Protein AF-A0A2E6W510-F1 (afdb_monomer_lite)

Secondary structure (DSSP, 8-state):
----TT--GGGTB-TT----SSTTHHHHT-SGGGSPPPPHHHHHHT-TTHHHHHHHHHHT--SS----GGGSEEEE----HHHHHHHHHH-GGGPEEEESS--TTB-SSSTTTTTHHHHTT--TTT-EEEEESSSTTHHHHHHHHH-HHHHHHHTB-TTT-EEEEEEE-TTEEEEEE----HHHHHHTGGG--BTTTTEETTEEEEEEEEE-SPP-TTEEEEETTEE--S--TTEEEEE-TT--EEEEE-SSS-EEEEEEEEEB--

Foldseek 3Di:
DAAQPPDFLVFFWDPPFDDDQALCCQVVVPPQQVQDADDPVCCVPVVLLPVVVVVLVNHPADQPDDDDQVVFWPDFDDADLVLVVVLCVVPVRQKRKHFDADGSTTGDDDCRVVVSCSSVGRGPQQGIKIKHQPHDCRQVVVLVRCDPVNCVSSQFDSVLKGKIKIKDAANYKPDKHADSCVVSCSVPVVQVARSRQCAGVQAHKWKKKAFSAFFDPQWWKDWRNDIDGGDHHRIMGTRDRSIIMMTHRNDHDMGIMMIIIGHGND

pLDDT: mean 94.63, std 5.17, range [51.75, 98.69]

Structure (mmCIF, N/CA/C/O backbone):
data_AF-A0A2E6W510-F1
#
_entry.id   AF-A0A2E6W510-F1
#
loop_
_atom_site.group_PDB
_atom_site.id
_atom_site.type_symbol
_atom_site.label_atom_id
_atom_site.label_alt_id
_atom_site.label_comp_id
_atom_site.label_asym_id
_atom_site.label_entity_id
_atom_site.label_seq_id
_atom_site.pdbx_PDB_ins_code
_atom_site.Cartn_x
_atom_site.Cartn_y
_atom_site.Cartn_z
_atom_site.occupancy
_atom_site.B_iso_or_equiv
_atom_site.auth_seq_id
_atom_site.auth_comp_id
_atom_site.auth_asym_id
_atom_site.auth_atom_id
_atom_site.pdbx_PDB_model_num
ATOM 1 N N . MET A 1 1 ? -7.211 -10.481 -21.109 1.00 51.75 1 MET A N 1
ATOM 2 C CA . MET A 1 1 ? -7.124 -11.962 -21.105 1.00 51.75 1 MET A CA 1
ATOM 3 C C . MET A 1 1 ? -7.775 -12.465 -19.822 1.00 51.75 1 MET A C 1
ATOM 5 O O . MET A 1 1 ? -7.872 -11.684 -18.887 1.00 51.75 1 MET A O 1
ATOM 9 N N . ALA A 1 2 ? -8.290 -13.696 -19.771 1.00 61.97 2 ALA A N 1
ATOM 10 C CA . ALA A 1 2 ? -8.812 -14.242 -18.513 1.00 61.97 2 ALA A CA 1
ATOM 11 C C . ALA A 1 2 ? -7.643 -14.621 -17.585 1.00 61.97 2 ALA A C 1
ATOM 13 O O . ALA A 1 2 ? -6.638 -15.130 -18.081 1.00 61.97 2 ALA A O 1
ATOM 14 N N . LYS A 1 3 ? -7.792 -14.378 -16.274 1.00 77.25 3 LYS A N 1
ATOM 15 C CA . LYS A 1 3 ? -6.819 -14.743 -15.228 1.00 77.25 3 LYS A CA 1
ATOM 16 C C . LYS A 1 3 ? -6.342 -16.189 -15.406 1.00 77.25 3 LYS A C 1
ATOM 18 O O . LYS A 1 3 ? -7.169 -17.078 -15.616 1.00 77.25 3 LYS A O 1
ATOM 23 N N . ASP A 1 4 ? -5.038 -16.425 -15.258 1.00 83.81 4 ASP A N 1
ATOM 24 C CA . ASP A 1 4 ? -4.464 -17.768 -15.212 1.00 83.81 4 ASP A CA 1
ATOM 25 C C . ASP A 1 4 ? -5.106 -18.550 -14.052 1.00 83.81 4 ASP A C 1
ATOM 27 O O . ASP A 1 4 ? -4.908 -18.195 -12.882 1.00 83.81 4 ASP A O 1
ATOM 31 N N . PRO A 1 5 ? -5.874 -19.619 -14.336 1.00 82.44 5 PRO A N 1
ATOM 32 C CA . PRO A 1 5 ? -6.532 -20.407 -13.300 1.00 82.44 5 PRO A CA 1
ATOM 33 C C . PRO A 1 5 ? -5.539 -21.133 -12.382 1.00 82.44 5 PRO A C 1
ATOM 35 O O . PRO A 1 5 ? -5.941 -21.622 -11.330 1.00 82.44 5 PRO A O 1
ATOM 38 N N . ASN A 1 6 ? -4.257 -21.205 -12.756 1.00 85.50 6 ASN A N 1
ATOM 39 C CA . ASN A 1 6 ? -3.206 -21.833 -11.959 1.00 85.50 6 ASN A CA 1
ATOM 40 C C . ASN A 1 6 ? -2.461 -20.843 -11.050 1.00 85.50 6 ASN A C 1
ATOM 42 O O . ASN A 1 6 ? -1.605 -21.266 -10.269 1.00 85.50 6 ASN A O 1
ATOM 46 N N . TYR A 1 7 ? -2.761 -19.540 -11.122 1.00 89.88 7 TYR A N 1
ATOM 47 C CA . TYR A 1 7 ? -2.142 -18.556 -10.240 1.00 89.88 7 TYR A CA 1
ATOM 48 C C . TYR A 1 7 ? -2.733 -18.639 -8.826 1.00 89.88 7 TYR A C 1
ATOM 50 O O . TYR A 1 7 ? -3.875 -18.232 -8.598 1.00 89.88 7 TYR A O 1
ATOM 58 N N . SER A 1 8 ? -1.936 -19.140 -7.877 1.00 90.56 8 SER A N 1
ATOM 59 C CA . SER A 1 8 ? -2.306 -19.258 -6.461 1.00 90.56 8 SER A CA 1
ATOM 60 C C . SER A 1 8 ? -1.473 -18.329 -5.581 1.00 90.56 8 SER A C 1
ATOM 62 O O . SER A 1 8 ? -0.238 -18.391 -5.555 1.00 90.56 8 SER A O 1
ATOM 64 N N . LEU A 1 9 ? -2.169 -17.518 -4.789 1.00 90.56 9 LEU A N 1
ATOM 65 C CA . LEU A 1 9 ? -1.621 -16.609 -3.787 1.00 90.56 9 LEU A CA 1
ATOM 66 C C . LEU A 1 9 ? -0.929 -17.359 -2.649 1.00 90.56 9 LEU A C 1
ATOM 68 O O . LEU A 1 9 ? 0.001 -16.825 -2.045 1.00 90.56 9 LEU A O 1
ATOM 72 N N . LYS A 1 10 ? -1.300 -18.623 -2.399 1.00 88.94 10 LYS A N 1
ATOM 73 C CA . LYS A 1 10 ? -0.619 -19.481 -1.412 1.00 88.94 10 LYS A CA 1
ATOM 74 C C . LYS A 1 10 ? 0.861 -19.673 -1.723 1.00 88.94 10 LYS A C 1
ATOM 76 O O . LYS A 1 10 ? 1.650 -19.868 -0.808 1.00 88.94 10 LYS A O 1
ATOM 81 N N . SER A 1 11 ? 1.243 -19.617 -2.999 1.00 88.88 11 SER A N 1
ATOM 82 C CA . SER A 1 11 ? 2.636 -19.804 -3.424 1.00 88.88 11 SER A CA 1
ATOM 83 C C . SER A 1 11 ? 3.516 -18.564 -3.219 1.00 88.88 11 SER A C 1
ATOM 85 O O . SER A 1 11 ? 4.745 -18.663 -3.260 1.00 88.88 11 SER A O 1
ATOM 87 N N . VAL A 1 12 ? 2.902 -17.396 -2.995 1.00 89.25 12 VAL A N 1
ATOM 88 C CA . VAL A 1 12 ? 3.587 -16.098 -3.037 1.00 89.25 12 VAL A CA 1
ATOM 89 C C . VAL A 1 12 ? 4.345 -15.786 -1.745 1.00 89.25 12 VAL A C 1
ATOM 91 O O . VAL A 1 12 ? 5.303 -15.011 -1.747 1.00 89.25 12 VAL A O 1
ATOM 94 N N . VAL A 1 13 ? 3.948 -16.407 -0.635 1.00 83.06 13 VAL A N 1
ATOM 95 C CA . VAL A 1 13 ? 4.615 -16.235 0.657 1.00 83.06 13 VAL A CA 1
ATOM 96 C C . VAL A 1 13 ? 5.210 -17.547 1.136 1.00 83.06 13 VAL A C 1
ATOM 98 O O . VAL A 1 13 ? 4.543 -18.579 1.174 1.00 83.06 13 VAL A O 1
ATOM 101 N N . ALA A 1 14 ? 6.480 -17.478 1.524 1.00 80.31 14 ALA A N 1
ATOM 102 C CA . ALA A 1 14 ? 7.240 -18.624 1.987 1.00 80.31 14 ALA A CA 1
ATOM 103 C C . ALA A 1 14 ? 6.710 -19.104 3.342 1.00 80.31 14 ALA A C 1
ATOM 105 O O . ALA A 1 14 ? 6.587 -18.305 4.275 1.00 80.31 14 ALA A O 1
ATOM 106 N N . ALA A 1 15 ? 6.478 -20.409 3.486 1.00 73.81 15 ALA A N 1
ATOM 107 C CA . ALA A 1 15 ? 6.129 -20.996 4.780 1.00 73.81 15 ALA A CA 1
ATOM 108 C C . ALA A 1 15 ? 7.285 -20.893 5.799 1.00 73.81 15 ALA A C 1
ATOM 110 O O . ALA A 1 15 ? 7.048 -20.826 7.002 1.00 73.81 15 ALA A O 1
ATOM 111 N N . ASP A 1 16 ? 8.527 -20.860 5.317 1.00 78.50 16 ASP A N 1
ATOM 112 C CA . ASP A 1 16 ? 9.773 -20.763 6.083 1.00 78.50 16 ASP A CA 1
ATOM 113 C C . ASP A 1 16 ? 10.383 -19.347 6.095 1.00 78.50 16 ASP A C 1
ATOM 115 O O . ASP A 1 16 ? 11.413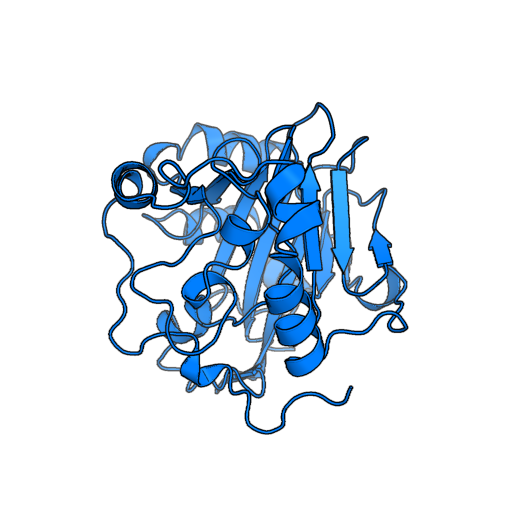 -19.107 6.726 1.00 78.50 16 ASP A O 1
ATOM 119 N N . GLY A 1 17 ? 9.747 -18.386 5.424 1.00 83.31 17 GLY A N 1
ATOM 120 C CA . GLY A 1 17 ? 10.239 -17.017 5.318 1.00 83.31 17 GLY A CA 1
ATOM 121 C C . GLY A 1 17 ? 10.095 -16.229 6.616 1.00 83.31 17 GLY A C 1
ATOM 122 O O . GLY A 1 17 ? 9.020 -16.164 7.218 1.00 83.31 17 GLY A O 1
ATOM 123 N N . TYR A 1 18 ? 11.154 -15.526 7.008 1.00 88.81 18 TYR A N 1
ATOM 124 C CA . TYR A 1 18 ? 11.206 -14.781 8.266 1.00 88.81 18 TYR A CA 1
ATOM 125 C C . TYR A 1 18 ? 11.143 -13.268 8.052 1.00 88.81 18 TYR A C 1
ATOM 127 O O . TYR A 1 18 ? 11.638 -12.740 7.057 1.00 88.81 18 TYR A O 1
ATOM 135 N N . VAL A 1 19 ? 10.555 -12.552 9.010 1.00 91.00 19 VAL A N 1
ATOM 136 C CA . VAL A 1 19 ? 10.678 -11.092 9.093 1.00 91.00 19 VAL A CA 1
ATOM 137 C C . VAL A 1 19 ? 12.039 -10.772 9.723 1.00 91.00 19 VAL A C 1
ATOM 139 O O . VAL A 1 19 ? 12.286 -11.256 10.825 1.00 91.00 19 VAL A O 1
ATOM 142 N N . PRO A 1 20 ? 12.921 -9.995 9.066 1.00 93.19 20 PRO A N 1
ATOM 143 C CA . PRO A 1 20 ? 14.167 -9.529 9.674 1.00 93.19 20 PRO A CA 1
ATOM 144 C C . PRO A 1 20 ? 13.917 -8.875 11.032 1.00 93.19 20 PRO A C 1
ATOM 146 O O . PRO A 1 20 ? 12.993 -8.074 11.134 1.00 93.19 20 PRO A O 1
ATOM 149 N N . GLU A 1 21 ? 14.725 -9.199 12.042 1.00 92.69 21 GLU A N 1
ATOM 150 C CA . GLU A 1 21 ? 14.543 -8.707 13.418 1.00 92.69 21 GLU A CA 1
ATOM 151 C C . GLU A 1 21 ? 14.765 -7.192 13.536 1.00 92.69 21 GLU A C 1
ATOM 153 O O . GLU A 1 21 ? 14.035 -6.518 14.260 1.00 92.69 21 GLU A O 1
ATOM 158 N N . ASP A 1 22 ? 15.733 -6.658 12.787 1.00 93.19 22 ASP A N 1
ATOM 159 C CA . ASP A 1 22 ? 16.095 -5.240 12.787 1.00 93.19 22 ASP A CA 1
ATOM 160 C C . ASP A 1 22 ? 15.540 -4.522 11.535 1.00 93.19 22 ASP A C 1
ATOM 162 O O . ASP A 1 22 ? 15.837 -4.940 10.405 1.00 93.19 22 ASP A O 1
ATOM 166 N N . PRO A 1 23 ? 14.771 -3.424 11.685 1.00 93.06 23 PRO A N 1
ATOM 167 C CA . PRO A 1 23 ? 14.354 -2.564 10.576 1.00 93.06 23 PRO A CA 1
ATOM 168 C C . PRO A 1 23 ? 15.503 -2.014 9.711 1.00 93.06 23 PRO A C 1
ATOM 170 O O . PRO A 1 23 ? 15.280 -1.697 8.541 1.00 93.06 23 PRO A O 1
ATOM 173 N N . ALA A 1 24 ? 16.729 -1.904 10.229 1.00 93.81 24 ALA A N 1
ATOM 174 C CA . ALA A 1 24 ? 17.888 -1.451 9.457 1.00 93.81 24 ALA A CA 1
ATOM 175 C C . ALA A 1 24 ? 18.226 -2.396 8.288 1.00 93.81 24 ALA A C 1
ATOM 177 O O . ALA A 1 24 ? 18.688 -1.938 7.235 1.00 93.81 24 ALA A O 1
ATOM 178 N N . TYR A 1 25 ? 17.891 -3.688 8.417 1.00 95.38 25 TYR A N 1
ATOM 179 C CA . TYR A 1 25 ? 18.128 -4.718 7.401 1.00 95.38 25 TYR A CA 1
ATOM 180 C C . TYR A 1 25 ? 17.672 -4.290 6.000 1.00 95.38 25 TYR A C 1
ATOM 182 O O . TYR A 1 25 ? 18.378 -4.525 5.018 1.00 95.38 25 TYR A O 1
ATOM 190 N N . TYR A 1 26 ? 16.504 -3.646 5.886 1.00 94.25 26 TYR A N 1
ATOM 191 C CA . TYR A 1 26 ? 15.898 -3.296 4.594 1.00 94.25 26 TYR A CA 1
ATOM 192 C C . TYR A 1 26 ? 16.732 -2.290 3.811 1.00 94.25 26 TYR A C 1
ATOM 194 O O . TYR A 1 26 ? 16.737 -2.321 2.584 1.00 94.25 26 TYR A O 1
ATOM 202 N N . MET A 1 27 ? 17.451 -1.419 4.514 1.00 95.31 27 MET A N 1
ATOM 203 C CA . MET A 1 27 ? 18.336 -0.443 3.897 1.00 95.31 27 MET A CA 1
ATOM 204 C C . MET A 1 27 ? 19.720 -1.031 3.632 1.00 95.31 27 MET A C 1
ATOM 206 O O . MET A 1 27 ? 20.285 -0.823 2.559 1.00 95.31 27 MET A O 1
ATOM 210 N N . GLU A 1 28 ? 20.254 -1.801 4.579 1.00 95.44 28 GLU A N 1
ATOM 211 C CA . GLU A 1 28 ? 21.594 -2.391 4.494 1.00 95.44 28 GLU A CA 1
ATOM 212 C C . GLU A 1 28 ? 21.709 -3.483 3.430 1.00 95.44 28 GLU A C 1
ATOM 214 O O . GLU A 1 28 ? 22.776 -3.682 2.843 1.00 95.44 28 GLU A O 1
ATOM 219 N N . THR A 1 29 ? 20.613 -4.188 3.154 1.00 95.44 29 THR A N 1
ATOM 220 C CA . THR A 1 29 ? 20.580 -5.306 2.202 1.00 95.44 29 THR A CA 1
ATOM 221 C C . THR A 1 29 ? 19.849 -4.981 0.905 1.00 95.44 29 THR A C 1
ATOM 223 O O . THR A 1 29 ? 19.720 -5.863 0.056 1.00 95.44 29 THR A O 1
ATOM 226 N N . SER A 1 30 ? 19.409 -3.731 0.715 1.00 95.88 30 SER A N 1
ATOM 227 C CA . SER A 1 30 ? 18.597 -3.378 -0.449 1.00 95.88 30 SER A CA 1
ATOM 228 C C . SER A 1 30 ? 19.313 -3.683 -1.762 1.00 95.88 30 SER A C 1
ATOM 230 O O . SER A 1 30 ? 20.436 -3.226 -2.008 1.00 95.88 30 SER A O 1
ATOM 232 N N . ARG A 1 31 ? 18.619 -4.427 -2.625 1.00 95.19 31 ARG A N 1
ATOM 233 C CA . ARG A 1 31 ? 19.002 -4.624 -4.022 1.00 95.19 31 ARG A CA 1
ATOM 234 C C . ARG A 1 31 ? 18.611 -3.401 -4.837 1.00 95.19 31 ARG A C 1
ATOM 236 O O . ARG A 1 31 ? 19.439 -2.920 -5.593 1.00 95.19 31 ARG A O 1
ATOM 243 N N . MET A 1 32 ? 17.422 -2.843 -4.612 1.00 95.69 32 MET A N 1
ATOM 244 C CA . MET A 1 32 ? 16.912 -1.663 -5.317 1.00 95.69 32 MET A CA 1
ATOM 245 C C . MET A 1 32 ? 17.807 -0.430 -5.145 1.00 95.69 32 MET A C 1
ATOM 247 O O . MET A 1 32 ? 18.039 0.287 -6.111 1.00 95.69 32 MET A O 1
ATOM 251 N N . ALA A 1 33 ? 18.375 -0.198 -3.957 1.00 94.88 33 ALA A N 1
ATOM 252 C CA . ALA A 1 33 ? 19.325 0.905 -3.749 1.00 94.88 33 ALA A CA 1
ATOM 253 C C . ALA A 1 33 ? 20.667 0.725 -4.482 1.00 94.88 33 ALA A C 1
ATOM 255 O O . ALA A 1 33 ? 21.447 1.668 -4.582 1.00 94.88 33 ALA A O 1
ATOM 256 N N . ARG A 1 34 ? 20.962 -0.494 -4.943 1.00 94.44 34 ARG A N 1
ATOM 257 C CA . ARG A 1 34 ? 22.182 -0.858 -5.678 1.00 94.44 34 ARG A CA 1
ATOM 258 C C . ARG A 1 34 ? 21.885 -1.250 -7.122 1.00 94.44 34 ARG A C 1
ATOM 260 O O . ARG A 1 34 ? 22.800 -1.660 -7.833 1.00 94.44 34 ARG A O 1
ATOM 267 N N . TYR A 1 35 ? 20.619 -1.191 -7.523 1.00 94.25 35 TYR A N 1
ATOM 268 C CA . TYR A 1 35 ? 20.195 -1.596 -8.846 1.00 94.25 35 TYR A CA 1
ATOM 269 C C . TYR A 1 35 ? 20.682 -0.544 -9.849 1.00 94.25 35 TYR A C 1
ATOM 271 O O . TYR A 1 35 ? 20.611 0.648 -9.533 1.00 94.25 35 TYR A O 1
ATOM 279 N N . PRO A 1 36 ? 21.212 -0.952 -11.014 1.00 92.56 36 PRO A N 1
ATOM 280 C CA . PRO A 1 36 ? 21.606 -0.008 -12.051 1.00 92.56 36 PRO A CA 1
ATOM 281 C C . PRO A 1 36 ? 20.450 0.921 -12.428 1.00 92.56 36 PRO A C 1
ATOM 283 O O . PRO A 1 36 ? 19.287 0.518 -12.404 1.00 92.56 36 PRO A O 1
ATOM 286 N N . GLU A 1 37 ? 20.770 2.167 -12.765 1.00 91.81 37 GLU A N 1
ATOM 287 C CA . GLU A 1 37 ? 19.775 3.072 -13.333 1.00 91.81 37 GLU A CA 1
ATOM 288 C C . GLU A 1 37 ? 19.249 2.490 -14.649 1.00 91.81 37 GLU A C 1
ATOM 290 O O . GLU A 1 37 ? 20.029 1.992 -15.457 1.00 91.81 37 GLU A O 1
ATOM 295 N N . VAL A 1 38 ? 17.928 2.537 -14.825 1.00 94.44 38 VAL A N 1
ATOM 296 C CA . VAL A 1 38 ? 17.273 2.214 -16.094 1.00 94.44 38 VAL A CA 1
ATOM 297 C C . VAL A 1 38 ? 17.175 3.503 -16.894 1.00 94.44 38 VAL A C 1
ATOM 299 O O . VAL A 1 38 ? 16.567 4.475 -16.437 1.00 94.44 38 VAL A O 1
ATOM 302 N N . GLU A 1 39 ? 17.772 3.516 -18.076 1.00 95.56 39 GLU A N 1
ATOM 303 C CA . GLU A 1 39 ? 17.797 4.665 -18.967 1.00 95.56 39 GLU A CA 1
ATOM 304 C C . GLU A 1 39 ? 16.607 4.663 -19.939 1.00 95.56 39 GLU A C 1
ATOM 306 O O . GLU A 1 39 ? 15.904 3.672 -20.149 1.00 95.56 39 GLU A O 1
ATOM 311 N N . LEU A 1 40 ? 16.393 5.804 -20.600 1.00 95.81 40 LEU A N 1
ATOM 312 C CA . LEU A 1 40 ? 15.396 5.927 -21.668 1.00 95.81 40 LEU A CA 1
ATOM 313 C C . LEU A 1 40 ? 15.630 4.909 -22.798 1.00 95.81 40 LEU A C 1
ATOM 315 O O . LEU A 1 40 ? 14.671 4.417 -23.395 1.00 95.81 40 LEU A O 1
ATOM 319 N N . TRP A 1 41 ? 16.894 4.616 -23.107 1.00 97.25 41 TRP A N 1
ATOM 320 C CA . TRP A 1 41 ? 17.262 3.735 -24.212 1.00 97.25 41 TRP A CA 1
ATOM 321 C C . TRP A 1 41 ? 16.917 2.278 -23.921 1.00 97.25 41 TRP A C 1
ATOM 323 O O . TRP A 1 41 ? 16.360 1.632 -24.803 1.00 97.25 41 TRP A O 1
ATOM 333 N N . ASP A 1 42 ? 17.084 1.816 -22.678 1.00 95.31 42 ASP A N 1
ATOM 334 C CA . ASP A 1 42 ? 16.651 0.478 -22.250 1.00 95.31 42 ASP A CA 1
ATOM 335 C C . ASP A 1 42 ? 15.158 0.270 -22.550 1.00 95.31 42 ASP A C 1
ATOM 337 O O . ASP A 1 42 ? 14.739 -0.754 -23.090 1.00 95.31 42 ASP A O 1
ATOM 341 N N . PHE A 1 43 ? 14.332 1.289 -22.291 1.00 94.94 43 PHE A N 1
ATOM 342 C CA . PHE A 1 43 ? 12.909 1.246 -22.622 1.00 94.94 43 PHE A CA 1
ATOM 343 C C . PHE A 1 43 ? 12.626 1.215 -24.119 1.00 94.94 43 PHE A C 1
ATOM 345 O O . PHE A 1 43 ? 11.718 0.509 -24.552 1.00 94.94 43 PHE A O 1
ATOM 352 N N . ILE A 1 44 ? 13.359 1.984 -24.919 1.00 96.25 44 ILE A N 1
ATOM 353 C CA . ILE A 1 44 ? 13.143 2.033 -26.369 1.00 96.25 44 ILE A CA 1
ATOM 354 C C . ILE A 1 44 ? 13.597 0.727 -27.034 1.00 96.25 44 ILE A C 1
ATOM 356 O O . ILE A 1 44 ? 12.927 0.244 -27.949 1.00 96.25 44 ILE A O 1
ATOM 360 N N . GLU A 1 45 ? 14.717 0.167 -26.585 1.00 97.12 45 GLU A N 1
ATOM 361 C CA . GLU A 1 45 ? 15.413 -0.934 -27.250 1.00 97.12 45 GLU A CA 1
ATOM 362 C C . GLU A 1 45 ? 14.991 -2.306 -26.717 1.00 97.12 45 GLU A C 1
ATOM 364 O O . GLU A 1 45 ? 14.761 -3.225 -27.505 1.00 97.12 45 GLU A O 1
ATOM 369 N N . GLU A 1 46 ? 14.840 -2.444 -25.398 1.00 96.19 46 GLU A N 1
ATOM 370 C CA . GLU A 1 46 ? 14.647 -3.740 -24.738 1.00 96.19 46 GLU A CA 1
ATOM 371 C C . GLU A 1 46 ? 13.220 -3.959 -24.226 1.00 96.19 46 GLU A C 1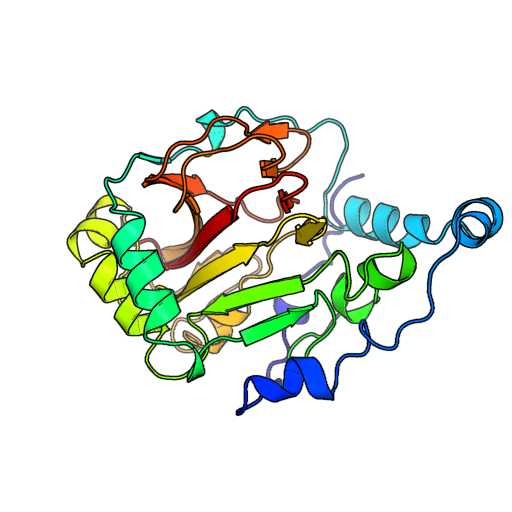
ATOM 373 O O . GLU A 1 46 ? 12.814 -5.104 -24.017 1.00 96.19 46 GLU A O 1
ATOM 378 N N . ARG A 1 47 ? 12.433 -2.882 -24.069 1.00 96.12 47 ARG A N 1
ATOM 379 C CA . ARG A 1 47 ? 11.038 -2.927 -23.589 1.00 96.12 47 ARG A CA 1
ATOM 380 C C . ARG A 1 47 ? 10.878 -3.763 -22.302 1.00 96.12 47 ARG A C 1
ATOM 382 O O . ARG A 1 47 ? 10.100 -4.727 -22.273 1.00 96.12 47 ARG A O 1
ATOM 389 N N . PRO A 1 48 ? 11.579 -3.395 -21.209 1.00 94.88 48 PRO A N 1
ATOM 390 C CA . PRO A 1 48 ? 11.562 -4.149 -19.956 1.00 94.88 48 PRO A CA 1
ATOM 391 C C . PRO A 1 48 ? 10.176 -4.170 -19.284 1.00 94.88 48 PRO A C 1
ATOM 393 O O . PRO A 1 48 ? 9.912 -5.005 -18.420 1.00 94.88 48 PRO A O 1
ATOM 396 N N . ASP A 1 49 ? 9.263 -3.291 -19.711 1.00 96.06 49 ASP A N 1
ATOM 397 C CA . ASP A 1 49 ? 7.866 -3.220 -19.286 1.00 96.06 49 ASP A CA 1
ATOM 398 C C . ASP A 1 49 ? 7.023 -4.429 -19.714 1.00 96.06 49 ASP A C 1
ATOM 400 O O . ASP A 1 49 ? 6.034 -4.749 -19.052 1.00 96.06 49 ASP A O 1
ATOM 404 N N . ILE A 1 50 ? 7.413 -5.138 -20.781 1.00 97.00 50 ILE A N 1
ATOM 405 C CA . ILE A 1 50 ? 6.625 -6.247 -21.341 1.00 97.00 50 ILE A CA 1
ATOM 406 C C . ILE A 1 50 ? 6.386 -7.357 -20.313 1.00 97.00 50 ILE A C 1
ATOM 408 O O . ILE A 1 50 ? 5.285 -7.908 -20.263 1.00 97.00 50 ILE A O 1
ATOM 412 N N . ASP A 1 51 ? 7.383 -7.690 -19.492 1.00 95.44 51 ASP A N 1
ATOM 413 C CA . ASP A 1 51 ? 7.241 -8.727 -18.464 1.00 95.44 51 ASP A CA 1
ATOM 414 C C . ASP A 1 51 ? 6.195 -8.336 -17.417 1.00 95.44 51 ASP A C 1
ATOM 416 O O . ASP A 1 51 ? 5.426 -9.184 -16.961 1.00 95.44 51 ASP A O 1
ATOM 420 N N . TRP A 1 52 ? 6.140 -7.052 -17.051 1.00 96.81 52 TRP A N 1
ATOM 421 C CA . TRP A 1 52 ? 5.182 -6.571 -16.063 1.00 96.81 52 TRP A CA 1
ATOM 422 C C . TRP A 1 52 ? 3.776 -6.452 -16.634 1.00 96.81 52 TRP A C 1
ATOM 424 O O . TRP A 1 52 ? 2.820 -6.838 -15.962 1.00 96.81 52 TRP A O 1
ATOM 434 N N . ILE A 1 53 ? 3.644 -6.016 -17.888 1.00 96.50 53 ILE A N 1
ATOM 435 C CA . ILE A 1 53 ? 2.364 -6.021 -18.603 1.00 96.50 53 ILE A CA 1
ATOM 436 C C . ILE A 1 53 ? 1.819 -7.450 -18.674 1.00 96.50 53 ILE A C 1
ATOM 438 O O . ILE A 1 53 ? 0.711 -7.693 -18.207 1.00 96.50 53 ILE A O 1
ATOM 442 N N . LYS A 1 54 ? 2.622 -8.410 -19.157 1.00 95.50 54 LYS A N 1
ATOM 443 C CA . LYS A 1 54 ? 2.217 -9.822 -19.246 1.00 95.50 54 LYS A CA 1
ATOM 444 C C . LYS A 1 54 ? 1.833 -10.392 -17.891 1.00 95.50 54 LYS A C 1
ATOM 446 O O . LYS A 1 54 ? 0.777 -10.998 -17.775 1.00 95.50 54 LYS A O 1
ATOM 451 N N . PHE A 1 55 ? 2.662 -10.178 -16.866 1.00 95.38 55 PHE A N 1
ATOM 452 C CA . PHE A 1 55 ? 2.343 -10.622 -15.511 1.00 95.38 55 PHE A CA 1
ATOM 453 C C . PHE A 1 55 ? 1.003 -10.049 -15.046 1.00 95.38 55 PHE A C 1
ATOM 455 O O . PHE A 1 55 ? 0.188 -10.792 -14.515 1.00 95.38 55 PHE A O 1
ATOM 462 N N . SER A 1 56 ? 0.761 -8.759 -15.295 1.00 95.44 56 SER A N 1
ATOM 463 C CA . SER A 1 56 ? -0.479 -8.092 -14.899 1.00 95.44 56 SER A CA 1
ATOM 464 C C . SER A 1 56 ? -1.696 -8.650 -15.633 1.00 95.44 56 SER A C 1
ATOM 466 O O . SER A 1 56 ? -2.711 -8.934 -15.006 1.00 95.44 56 SER A O 1
ATOM 468 N N . GLU A 1 57 ? -1.602 -8.871 -16.943 1.00 94.94 57 GLU A N 1
ATOM 469 C CA . GLU A 1 57 ? -2.679 -9.485 -17.728 1.00 94.94 57 GLU A CA 1
ATOM 470 C C . GLU A 1 57 ? -2.956 -10.937 -17.302 1.00 94.94 57 GLU A C 1
ATOM 472 O O . GLU A 1 57 ? -4.114 -11.344 -17.200 1.00 94.94 57 GLU A O 1
ATOM 477 N N . GLU A 1 58 ? -1.906 -11.718 -17.026 1.00 93.56 58 GLU A N 1
ATOM 478 C CA . GLU A 1 58 ? -1.998 -13.113 -16.574 1.00 93.56 58 GLU A CA 1
ATOM 479 C C . GLU A 1 58 ? -2.666 -13.235 -15.197 1.00 93.56 58 GLU A C 1
ATOM 481 O O . GLU A 1 58 ? -3.371 -14.209 -14.937 1.00 93.56 58 GLU A O 1
ATOM 486 N N . THR A 1 59 ? -2.492 -12.257 -14.310 1.00 93.38 59 THR A N 1
ATOM 487 C CA . THR A 1 59 ? -3.088 -12.256 -12.963 1.00 93.38 59 THR A CA 1
ATOM 488 C C . THR A 1 59 ? -4.437 -11.537 -12.891 1.00 93.38 59 THR A C 1
ATOM 490 O O . THR A 1 59 ? -5.080 -11.573 -11.840 1.00 93.38 59 THR A O 1
ATOM 493 N N . GLY A 1 60 ? -4.921 -10.980 -14.008 1.00 92.69 60 GLY A N 1
ATOM 494 C CA . GLY A 1 60 ? -6.296 -10.496 -14.166 1.00 92.69 60 GLY A CA 1
ATOM 495 C C . GLY A 1 60 ? -6.458 -8.995 -14.418 1.00 92.69 60 GLY A C 1
ATOM 496 O O . GLY A 1 60 ? -7.594 -8.538 -14.552 1.00 92.69 60 GLY A O 1
ATOM 497 N N . ALA A 1 61 ? -5.372 -8.224 -14.521 1.00 94.62 61 ALA A N 1
ATOM 498 C CA . ALA A 1 61 ? -5.452 -6.823 -14.921 1.00 94.62 61 ALA A CA 1
ATOM 499 C C . ALA A 1 61 ? -5.964 -6.681 -16.362 1.00 94.62 61 ALA A C 1
ATOM 501 O O . ALA A 1 61 ? -5.735 -7.524 -17.234 1.00 94.62 61 ALA A O 1
ATOM 502 N N . ASN A 1 62 ? -6.653 -5.577 -16.616 1.00 93.88 62 ASN A N 1
ATOM 503 C CA . ASN A 1 62 ? -7.151 -5.194 -17.928 1.00 93.88 62 ASN A CA 1
ATOM 504 C C . ASN A 1 62 ? -7.348 -3.668 -17.966 1.00 93.88 62 ASN A C 1
ATOM 506 O O . ASN A 1 62 ? -7.265 -3.013 -16.930 1.00 93.88 62 ASN A O 1
ATOM 510 N N . LEU A 1 63 ? -7.616 -3.117 -19.150 1.00 94.44 63 LEU A N 1
ATOM 511 C CA . LEU A 1 63 ? -7.769 -1.672 -19.375 1.00 94.44 63 LEU A CA 1
ATOM 512 C C . LEU A 1 63 ? -9.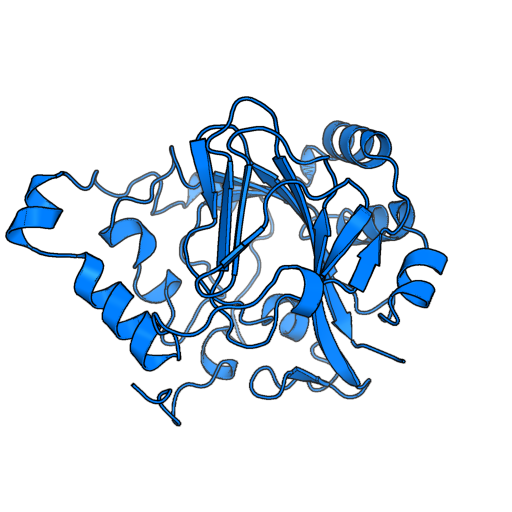234 -1.200 -19.428 1.00 94.44 63 LEU A C 1
ATOM 514 O O . LEU A 1 63 ? -9.485 -0.058 -19.794 1.00 94.44 63 LEU A O 1
ATOM 518 N N . GLU A 1 64 ? -10.193 -2.076 -19.128 1.00 93.94 64 GLU A N 1
ATOM 519 C CA . GLU A 1 64 ? -11.634 -1.804 -19.255 1.00 93.94 64 GLU A CA 1
ATOM 520 C C . GLU A 1 64 ? -12.346 -1.742 -17.893 1.00 93.94 64 GLU A C 1
ATOM 522 O O . GLU A 1 64 ? -13.465 -1.248 -17.798 1.00 93.94 64 GLU A O 1
ATOM 527 N N . ASP A 1 65 ? -11.705 -2.247 -16.838 1.00 92.44 65 ASP A N 1
ATOM 528 C CA . ASP A 1 65 ? -12.243 -2.307 -15.483 1.00 92.44 65 ASP A CA 1
ATOM 529 C C . ASP A 1 65 ? -12.132 -0.941 -14.794 1.00 92.44 65 ASP A C 1
ATOM 531 O O . ASP A 1 65 ? -11.079 -0.568 -14.270 1.00 92.44 65 ASP A O 1
ATOM 535 N N . GLU A 1 66 ? -13.208 -0.167 -14.855 1.00 93.75 66 GLU A N 1
ATOM 536 C CA . GLU A 1 66 ? -13.340 1.146 -14.228 1.00 93.75 66 GLU A CA 1
ATOM 537 C C . GLU A 1 66 ? -14.371 1.080 -13.099 1.00 93.75 66 GLU A C 1
ATOM 539 O O . GLU A 1 66 ? -15.477 0.573 -13.276 1.00 93.75 66 GLU A O 1
ATOM 544 N N . HIS A 1 67 ? -14.008 1.640 -11.946 1.00 92.38 67 HIS A N 1
ATOM 545 C CA . HIS A 1 67 ? -14.869 1.732 -10.762 1.00 92.38 67 HIS A CA 1
ATOM 546 C C . HIS A 1 67 ? -14.901 3.163 -10.257 1.00 92.38 67 HIS A C 1
ATOM 548 O O . HIS A 1 67 ? -13.878 3.856 -10.264 1.00 92.38 67 HIS A O 1
ATOM 554 N N . ASN A 1 68 ? -16.044 3.621 -9.773 1.00 89.69 68 ASN A N 1
ATOM 555 C CA . ASN A 1 68 ? -16.086 4.879 -9.050 1.00 89.69 68 ASN A CA 1
ATOM 556 C C . ASN A 1 68 ? -15.514 4.696 -7.643 1.00 89.69 68 ASN A C 1
ATOM 558 O O . ASN A 1 68 ? -15.531 3.604 -7.078 1.00 89.69 68 ASN A O 1
ATOM 562 N N . ALA A 1 69 ? -15.033 5.785 -7.040 1.00 84.44 69 ALA A N 1
ATOM 563 C CA . ALA A 1 69 ? -14.548 5.738 -5.661 1.00 84.44 69 ALA A CA 1
ATOM 564 C C . ALA A 1 69 ? -15.636 5.233 -4.695 1.00 84.44 69 ALA A C 1
ATOM 566 O O . ALA A 1 69 ? -15.317 4.580 -3.704 1.00 84.44 69 ALA A O 1
ATOM 567 N N . GLU A 1 70 ? -16.911 5.522 -4.992 1.00 88.62 70 GLU A N 1
ATOM 568 C CA . GLU A 1 70 ? -18.048 5.108 -4.168 1.00 88.62 70 GLU A CA 1
ATOM 569 C C . GLU A 1 70 ? -18.263 3.590 -4.141 1.00 88.62 70 GLU A C 1
ATOM 571 O O . GLU A 1 70 ? -18.814 3.094 -3.163 1.00 88.62 70 GLU A O 1
ATOM 576 N N . ASP A 1 71 ? -17.803 2.851 -5.158 1.00 91.56 71 ASP A N 1
ATOM 577 C CA . ASP A 1 71 ? -17.998 1.397 -5.241 1.00 91.56 71 ASP A CA 1
ATOM 578 C C . ASP A 1 71 ? -17.245 0.658 -4.125 1.00 91.56 71 ASP A C 1
ATOM 580 O O . ASP A 1 71 ? -17.677 -0.402 -3.668 1.00 91.56 71 ASP A O 1
ATOM 584 N N . TRP A 1 72 ? -16.138 1.239 -3.652 1.00 94.62 72 TRP A N 1
ATOM 585 C CA . TRP A 1 72 ? -15.295 0.680 -2.590 1.00 94.62 72 TRP A CA 1
ATOM 586 C C . TRP A 1 72 ? -15.229 1.558 -1.343 1.00 94.62 72 TRP A C 1
ATOM 588 O O . TRP A 1 72 ? -14.476 1.258 -0.419 1.00 94.62 72 TRP A O 1
ATOM 598 N N . TYR A 1 73 ? -16.004 2.639 -1.293 1.00 96.44 73 TYR A N 1
ATOM 599 C CA . TYR A 1 73 ? -16.059 3.525 -0.140 1.00 96.44 73 TYR A CA 1
ATOM 600 C C . TYR A 1 73 ? -16.929 2.933 0.969 1.00 96.44 73 TYR A C 1
ATOM 602 O O . TYR A 1 73 ? -18.104 2.636 0.769 1.00 96.44 73 TYR A O 1
ATOM 610 N N . LEU A 1 74 ? -16.361 2.805 2.167 1.00 96.88 74 LEU A N 1
ATOM 611 C CA . LEU A 1 74 ? -17.047 2.242 3.333 1.00 96.88 74 LEU A CA 1
ATOM 612 C C . LEU A 1 74 ? -17.580 3.312 4.291 1.00 96.88 74 LEU A C 1
ATOM 614 O O . LEU A 1 74 ? -18.402 3.012 5.155 1.00 96.88 74 LEU A O 1
ATOM 618 N N . GLY A 1 75 ? -17.127 4.558 4.149 1.00 97.38 75 GLY A N 1
ATOM 619 C CA . GLY A 1 75 ? -17.551 5.679 4.980 1.00 97.38 75 GLY A CA 1
ATOM 620 C C . GLY A 1 75 ? -16.393 6.558 5.440 1.00 97.38 75 GLY A C 1
ATOM 621 O O . GLY A 1 75 ? -15.223 6.276 5.177 1.00 97.38 75 GLY A O 1
ATOM 622 N N . ASN A 1 76 ? -16.743 7.633 6.147 1.00 97.88 76 ASN A N 1
ATOM 623 C CA . ASN A 1 76 ? -15.794 8.504 6.828 1.00 97.88 76 ASN A CA 1
ATOM 624 C C . ASN A 1 76 ? -15.865 8.232 8.331 1.00 97.88 76 ASN A C 1
ATOM 626 O O . ASN A 1 76 ? -16.909 8.420 8.960 1.00 97.88 76 ASN A O 1
ATOM 630 N N . PHE A 1 77 ? -14.749 7.798 8.899 1.00 97.62 77 PHE A N 1
ATOM 631 C CA . PHE A 1 77 ? -14.608 7.499 10.313 1.00 97.62 77 PHE A CA 1
ATOM 632 C C . PHE A 1 77 ? -13.730 8.573 10.934 1.00 97.62 77 PHE A C 1
ATOM 634 O O . PHE A 1 77 ? -12.559 8.706 10.583 1.00 97.62 77 PHE A O 1
ATOM 641 N N . ALA A 1 78 ? -14.309 9.362 11.837 1.00 95.44 78 ALA A N 1
ATOM 642 C CA . ALA A 1 78 ? -13.620 10.497 12.428 1.00 95.44 78 ALA A CA 1
ATOM 643 C C . ALA A 1 78 ? -12.327 10.047 13.125 1.00 95.44 78 ALA A C 1
ATOM 645 O O . ALA A 1 78 ? -12.351 9.268 14.075 1.00 95.44 78 ALA A O 1
ATOM 646 N N . ILE A 1 79 ? -11.210 10.591 12.658 1.00 97.69 79 ILE A N 1
ATOM 647 C CA . ILE A 1 79 ? -9.883 10.422 13.242 1.00 97.69 79 ILE A CA 1
ATOM 648 C C . ILE A 1 79 ? -9.226 11.791 13.395 1.00 97.69 79 ILE A C 1
ATOM 650 O O . ILE A 1 79 ? -9.678 12.791 12.834 1.00 97.69 79 ILE A O 1
ATOM 654 N N . LYS A 1 80 ? -8.125 11.840 14.141 1.00 97.69 80 LYS A N 1
ATOM 655 C CA . LYS A 1 80 ? -7.326 13.049 14.304 1.00 97.69 80 LYS A CA 1
ATOM 656 C C . LYS A 1 80 ? -5.928 12.812 13.750 1.00 97.69 80 LYS A C 1
ATOM 658 O O . LYS A 1 80 ? -5.117 12.146 14.380 1.00 97.69 80 LYS A O 1
ATOM 663 N N . GLU A 1 81 ? -5.640 13.397 12.586 1.00 97.75 81 GLU A N 1
ATOM 664 C CA . GLU A 1 81 ? -4.344 13.274 11.894 1.00 97.75 81 GLU A CA 1
ATOM 665 C C . GLU A 1 81 ? -3.146 13.516 12.833 1.00 97.75 81 GLU A C 1
ATOM 667 O O . GLU A 1 81 ? -2.160 12.781 12.792 1.00 97.75 81 GLU A O 1
ATOM 672 N N . GLN A 1 82 ? -3.259 14.492 13.742 1.00 98.25 82 GLN A N 1
ATOM 673 C CA . GLN A 1 82 ? -2.200 14.821 14.698 1.00 98.25 82 GLN A CA 1
ATOM 674 C C . GLN A 1 82 ? -1.825 13.652 15.622 1.00 98.25 82 GLN A C 1
ATOM 676 O O . GLN A 1 82 ? -0.653 13.520 15.954 1.00 98.25 82 GLN A O 1
ATOM 681 N N . ASP A 1 83 ? -2.766 12.781 15.994 1.00 98.50 83 ASP A N 1
ATOM 682 C CA . ASP A 1 83 ? -2.470 11.644 16.875 1.00 98.50 83 ASP A CA 1
ATOM 683 C C . ASP A 1 83 ? -1.527 10.646 16.168 1.00 98.50 83 ASP A C 1
ATOM 685 O O . ASP A 1 83 ? -0.632 10.068 16.788 1.00 98.50 83 ASP A O 1
ATOM 689 N N . PHE A 1 84 ? -1.641 10.524 14.840 1.00 98.62 84 PHE A N 1
ATOM 690 C CA . PHE A 1 84 ? -0.724 9.733 14.013 1.00 98.62 84 PHE A CA 1
ATOM 691 C C . PHE A 1 84 ? 0.629 10.419 13.809 1.00 98.62 84 PHE A C 1
ATOM 693 O O . PHE A 1 84 ? 1.659 9.746 13.795 1.00 98.62 84 PHE A O 1
ATOM 700 N N . ILE A 1 85 ? 0.661 11.748 13.682 1.00 98.38 85 ILE A N 1
ATOM 701 C CA . ILE A 1 85 ? 1.919 12.510 13.635 1.00 98.38 85 ILE A CA 1
ATOM 702 C C . ILE A 1 85 ? 2.686 12.365 14.953 1.00 98.38 85 ILE A C 1
ATOM 704 O O . ILE A 1 85 ? 3.887 12.084 14.941 1.00 98.38 85 ILE A O 1
ATOM 708 N N . ASP A 1 86 ? 1.998 12.499 16.085 1.00 98.69 86 ASP A N 1
ATOM 709 C CA . ASP A 1 86 ? 2.586 12.330 17.412 1.00 98.69 86 ASP A CA 1
ATOM 710 C C . ASP A 1 86 ? 3.102 10.895 17.590 1.00 98.69 86 ASP A C 1
ATOM 712 O O . ASP A 1 86 ? 4.220 10.685 18.067 1.00 98.69 86 ASP A O 1
ATOM 716 N N . PHE A 1 87 ? 2.344 9.899 17.120 1.00 98.62 87 PHE A N 1
ATOM 717 C CA . PHE A 1 87 ? 2.801 8.514 17.060 1.00 98.62 87 PHE A CA 1
ATOM 718 C C . PHE A 1 87 ? 4.093 8.360 16.243 1.00 98.62 87 PHE A C 1
ATOM 720 O O . PHE A 1 87 ? 5.053 7.771 16.744 1.00 98.62 87 PHE A O 1
ATOM 727 N N . ILE A 1 88 ? 4.165 8.919 15.030 1.00 98.44 88 ILE A N 1
ATOM 728 C CA . ILE A 1 88 ? 5.363 8.865 14.172 1.00 98.44 88 ILE A CA 1
ATOM 729 C C . ILE A 1 88 ? 6.578 9.481 14.879 1.00 98.44 88 ILE A C 1
ATOM 731 O O . ILE A 1 88 ? 7.679 8.926 14.836 1.00 98.44 88 ILE A O 1
ATOM 735 N N . ILE A 1 89 ? 6.396 10.622 15.551 1.00 98.12 89 ILE A N 1
ATOM 736 C CA . ILE A 1 89 ? 7.472 11.309 16.274 1.00 98.12 89 ILE A CA 1
ATOM 737 C C . ILE A 1 89 ? 7.997 10.451 17.428 1.00 98.12 89 ILE A C 1
ATOM 739 O O . ILE A 1 89 ? 9.213 10.396 17.626 1.00 98.12 89 ILE A O 1
ATOM 743 N N . ASN A 1 90 ? 7.096 9.782 18.150 1.00 98.19 90 ASN A N 1
ATOM 744 C CA . ASN A 1 90 ? 7.405 9.028 19.363 1.00 98.19 90 ASN A CA 1
ATOM 745 C C . ASN A 1 90 ? 7.868 7.583 19.110 1.00 98.19 90 ASN A C 1
ATOM 747 O O . ASN A 1 90 ? 8.373 6.957 20.035 1.00 98.19 90 ASN A O 1
ATOM 751 N N . ASN A 1 91 ? 7.721 7.055 17.890 1.00 97.44 91 ASN A N 1
ATOM 752 C CA . ASN A 1 91 ? 8.014 5.651 17.561 1.00 97.44 91 ASN A CA 1
ATOM 753 C C . ASN A 1 91 ? 8.990 5.530 16.372 1.00 97.44 91 ASN A C 1
ATOM 755 O O . ASN A 1 91 ? 8.807 4.720 15.463 1.00 97.44 91 ASN A O 1
ATOM 759 N N . ARG A 1 92 ? 10.029 6.375 16.332 1.00 96.00 92 ARG A N 1
ATOM 760 C CA . ARG A 1 92 ? 11.037 6.375 15.247 1.00 96.00 92 ARG A CA 1
ATOM 761 C C . ARG A 1 92 ? 11.865 5.092 15.192 1.00 96.00 92 ARG A C 1
ATOM 763 O O . ARG A 1 92 ? 12.304 4.703 14.119 1.00 96.00 92 ARG A O 1
ATOM 770 N N . ASP A 1 93 ? 12.082 4.472 16.340 1.00 94.75 93 ASP A N 1
ATOM 771 C CA . ASP A 1 93 ? 12.835 3.234 16.544 1.00 94.75 93 ASP A CA 1
ATOM 772 C C . ASP A 1 93 ? 12.160 2.008 15.913 1.00 94.75 93 ASP A C 1
ATOM 774 O O . ASP A 1 93 ? 12.841 1.087 15.475 1.00 94.75 93 ASP A O 1
ATOM 778 N N . THR A 1 94 ? 10.830 2.021 15.799 1.00 96.00 94 THR A N 1
ATOM 779 C CA . THR A 1 94 ? 10.056 0.951 15.144 1.00 96.00 94 THR A CA 1
ATOM 780 C C . THR A 1 94 ? 9.723 1.254 13.680 1.00 96.00 94 THR A C 1
ATOM 782 O O . THR A 1 94 ? 9.051 0.458 13.020 1.00 96.00 94 THR A O 1
ATOM 785 N N . CYS A 1 95 ? 10.189 2.392 13.157 1.00 97.38 95 CYS A N 1
ATOM 786 C CA . CYS A 1 95 ? 9.977 2.777 11.769 1.00 97.38 95 CYS A CA 1
ATOM 787 C C . CYS A 1 95 ? 10.776 1.867 10.834 1.00 97.38 95 CYS A C 1
ATOM 789 O O . CYS A 1 95 ? 12.005 1.808 10.885 1.00 97.38 95 CYS A O 1
ATOM 791 N N . GLN A 1 96 ? 10.075 1.210 9.919 1.00 96.12 96 GLN A N 1
ATOM 792 C CA . GLN A 1 96 ? 10.688 0.523 8.799 1.00 96.12 96 GLN A CA 1
ATOM 793 C C . GLN A 1 96 ? 10.766 1.490 7.615 1.00 96.12 96 GLN A C 1
ATOM 795 O O . GLN A 1 96 ? 9.762 1.932 7.064 1.00 96.12 96 GLN A O 1
ATOM 800 N N . LYS A 1 97 ? 11.992 1.810 7.196 1.00 96.44 97 LYS A N 1
ATOM 801 C CA . LYS A 1 97 ? 12.246 2.418 5.888 1.00 96.44 97 LYS A CA 1
ATOM 802 C C . LYS A 1 97 ? 12.537 1.296 4.902 1.00 96.44 97 LYS A C 1
ATOM 804 O O . LYS A 1 97 ? 13.473 0.528 5.111 1.00 96.44 97 LYS A O 1
ATOM 809 N N . LYS A 1 98 ? 11.756 1.192 3.830 1.00 94.69 98 LYS A N 1
ATOM 810 C CA . LYS A 1 98 ? 11.918 0.124 2.837 1.00 94.69 98 LYS A CA 1
ATOM 811 C C . LYS A 1 98 ? 11.658 0.615 1.419 1.00 94.69 98 LYS A C 1
ATOM 813 O O . LYS A 1 98 ? 10.975 1.613 1.196 1.00 94.69 98 LYS A O 1
ATOM 818 N N . PHE A 1 99 ? 12.163 -0.164 0.473 1.00 96.25 99 PHE A N 1
ATOM 819 C CA . PHE A 1 99 ? 11.854 -0.043 -0.947 1.00 96.25 99 PHE A CA 1
ATOM 820 C C . PHE A 1 99 ? 10.969 -1.199 -1.427 1.00 96.25 99 PHE A C 1
ATOM 822 O O . PHE A 1 99 ? 10.793 -2.192 -0.709 1.00 96.25 99 PHE A O 1
ATOM 829 N N . TYR A 1 100 ? 10.406 -1.086 -2.626 1.00 94.94 100 TYR A N 1
ATOM 830 C CA . TYR A 1 100 ? 9.478 -2.076 -3.175 1.00 94.94 100 TYR A CA 1
ATOM 831 C C . TYR A 1 100 ? 10.214 -3.182 -3.955 1.00 94.94 100 TYR A C 1
ATOM 833 O O . TYR A 1 100 ? 10.324 -3.170 -5.176 1.00 94.94 100 TYR A O 1
ATOM 841 N N . GLU A 1 101 ? 10.781 -4.133 -3.219 1.00 94.75 101 GLU A N 1
ATOM 842 C CA . GLU A 1 101 ? 11.645 -5.211 -3.727 1.00 94.75 101 GLU A CA 1
ATOM 843 C C . GLU A 1 101 ? 11.489 -6.480 -2.874 1.00 94.75 101 GLU A C 1
ATOM 845 O O . GLU A 1 101 ? 10.958 -6.434 -1.759 1.00 94.75 101 GLU A O 1
ATOM 850 N N . ALA A 1 102 ? 11.965 -7.622 -3.387 1.00 93.25 102 ALA A N 1
ATOM 851 C CA . ALA A 1 102 ? 11.850 -8.904 -2.691 1.00 93.25 102 ALA A CA 1
ATOM 852 C C . ALA A 1 102 ? 12.426 -8.906 -1.273 1.00 93.25 102 ALA A C 1
ATOM 854 O O . ALA A 1 102 ? 13.373 -8.189 -0.932 1.00 93.25 102 ALA A O 1
ATOM 855 N N . ARG A 1 103 ? 11.812 -9.756 -0.450 1.00 91.25 103 ARG A N 1
ATOM 856 C CA . ARG A 1 103 ? 12.106 -9.964 0.966 1.00 91.25 103 ARG A CA 1
ATOM 857 C C . ARG A 1 103 ? 12.266 -11.460 1.225 1.00 91.25 103 ARG A C 1
ATOM 859 O O . ARG A 1 103 ? 11.747 -12.241 0.429 1.00 91.25 103 ARG A O 1
ATOM 866 N N . PRO A 1 104 ? 12.891 -11.871 2.345 1.00 91.50 104 PRO A N 1
ATOM 867 C CA . PRO A 1 104 ? 13.107 -13.288 2.665 1.00 91.50 104 PRO A CA 1
ATOM 868 C C . PRO A 1 104 ? 11.837 -14.149 2.719 1.00 91.50 104 PRO A C 1
ATOM 870 O O . PRO A 1 104 ? 11.919 -15.369 2.724 1.00 91.50 104 PRO A O 1
ATOM 873 N N . TYR A 1 105 ? 10.664 -13.519 2.782 1.00 90.19 105 TYR A N 1
ATOM 874 C CA . TYR A 1 105 ? 9.362 -14.176 2.824 1.00 90.19 105 TYR A CA 1
ATOM 875 C C . TYR A 1 105 ? 8.562 -14.105 1.520 1.00 90.19 105 TYR A C 1
ATOM 877 O O . TYR A 1 105 ? 7.428 -14.574 1.506 1.00 90.19 105 TYR A O 1
ATOM 885 N N . HIS A 1 106 ? 9.107 -13.536 0.443 1.00 92.44 106 HIS A N 1
ATOM 886 C CA . HIS A 1 106 ? 8.468 -13.570 -0.875 1.00 92.44 106 HIS A CA 1
ATOM 887 C C . HIS A 1 106 ? 8.980 -14.772 -1.679 1.00 92.44 106 HIS A C 1
ATOM 889 O O . HIS A 1 106 ? 10.186 -14.940 -1.849 1.00 92.44 106 HIS A O 1
ATOM 895 N N . THR A 1 107 ? 8.060 -15.588 -2.187 1.00 92.25 107 THR A N 1
ATOM 896 C CA . THR A 1 107 ? 8.315 -16.803 -2.983 1.00 92.25 107 THR A CA 1
ATOM 897 C C . THR A 1 107 ? 7.359 -16.891 -4.163 1.00 92.25 107 THR A C 1
ATOM 899 O O . THR A 1 107 ? 6.546 -16.001 -4.388 1.00 92.25 107 THR A O 1
ATOM 902 N N . GLY A 1 108 ? 7.449 -17.971 -4.938 1.00 91.12 108 GLY A N 1
ATOM 903 C CA . GLY A 1 108 ? 6.571 -18.176 -6.082 1.00 91.12 108 GLY A CA 1
ATOM 904 C C . GLY A 1 108 ? 6.809 -17.135 -7.174 1.00 91.12 108 GLY A C 1
ATOM 905 O O . GLY A 1 108 ? 7.878 -16.534 -7.248 1.00 91.12 108 GLY A O 1
ATOM 906 N N . LYS A 1 109 ? 5.813 -16.951 -8.042 1.00 92.50 109 LYS A N 1
ATOM 907 C CA . LYS A 1 109 ? 5.843 -15.955 -9.119 1.00 92.50 109 LYS A CA 1
ATOM 908 C C . LYS A 1 109 ? 5.052 -14.718 -8.685 1.00 92.50 109 LYS A C 1
ATOM 910 O O . LYS A 1 109 ? 3.830 -14.76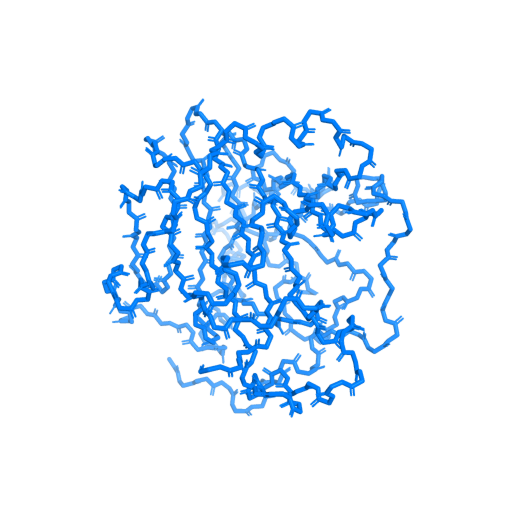7 -8.582 1.00 92.50 109 LYS A O 1
ATOM 915 N N . ASN A 1 110 ? 5.745 -13.615 -8.438 1.00 93.19 110 ASN A N 1
ATOM 916 C CA . ASN A 1 110 ? 5.162 -12.302 -8.146 1.00 93.19 110 ASN A CA 1
ATOM 917 C C . ASN A 1 110 ? 6.105 -11.168 -8.593 1.00 93.19 110 ASN A C 1
ATOM 919 O O . ASN A 1 110 ? 7.269 -11.418 -8.930 1.00 93.19 110 ASN A O 1
ATOM 923 N N . GLU A 1 111 ? 5.627 -9.923 -8.541 1.00 93.50 111 GLU A N 1
ATOM 924 C CA . GLU A 1 111 ? 6.361 -8.720 -8.944 1.00 93.50 111 GLU A CA 1
ATOM 925 C C . GLU A 1 111 ? 7.682 -8.528 -8.203 1.00 93.50 111 GLU A C 1
ATOM 927 O O . GLU A 1 111 ? 8.654 -8.060 -8.797 1.00 93.50 111 GLU A O 1
ATOM 932 N N . PHE A 1 112 ? 7.760 -8.954 -6.942 1.00 93.06 112 PHE A N 1
ATOM 933 C CA . PHE A 1 112 ? 8.986 -8.877 -6.165 1.00 93.06 112 PHE A CA 1
ATOM 934 C C . PHE A 1 112 ? 10.014 -9.915 -6.607 1.00 93.06 112 PHE A C 1
ATOM 936 O O . PHE A 1 112 ? 11.170 -9.572 -6.821 1.00 93.06 112 PHE A O 1
ATOM 943 N N . THR A 1 113 ? 9.621 -11.184 -6.740 1.00 93.25 113 THR A N 1
ATOM 944 C CA . THR A 1 113 ? 10.536 -12.281 -7.123 1.00 93.25 113 THR A CA 1
ATOM 945 C C . THR A 1 113 ? 11.003 -12.189 -8.572 1.00 93.25 113 THR A C 1
ATOM 947 O O . THR A 1 113 ? 12.040 -12.741 -8.924 1.00 93.25 113 THR A O 1
ATOM 950 N N . MET A 1 114 ? 10.227 -11.500 -9.411 1.00 95.12 114 MET A N 1
ATOM 951 C CA . MET A 1 114 ? 10.544 -11.235 -10.813 1.00 95.12 114 MET A CA 1
ATOM 952 C C . MET A 1 114 ? 11.288 -9.906 -11.011 1.00 95.12 114 MET A C 1
ATOM 954 O O . MET A 1 114 ? 11.644 -9.583 -12.147 1.00 95.12 114 MET A O 1
ATOM 958 N N . ASP A 1 115 ? 11.501 -9.143 -9.931 1.00 95.19 115 ASP A N 1
ATOM 959 C CA . ASP A 1 115 ? 12.164 -7.837 -9.928 1.00 95.19 115 ASP A CA 1
ATOM 960 C C . ASP A 1 115 ? 11.520 -6.809 -10.886 1.00 95.19 115 ASP A C 1
ATOM 962 O O . ASP A 1 115 ? 12.184 -5.893 -11.373 1.00 95.19 115 ASP A O 1
ATOM 966 N N . LEU A 1 116 ? 10.208 -6.933 -11.142 1.00 96.44 116 LEU A N 1
ATOM 967 C CA . LEU A 1 116 ? 9.483 -6.128 -12.139 1.00 96.44 116 LEU A CA 1
ATOM 968 C C . LEU A 1 116 ? 9.594 -4.613 -11.911 1.00 96.44 116 LEU A C 1
ATOM 970 O O . LEU A 1 116 ? 9.858 -3.905 -12.881 1.00 96.44 116 LEU A O 1
ATOM 974 N N . PRO A 1 117 ? 9.471 -4.090 -10.673 1.00 96.00 117 PRO A N 1
ATOM 975 C CA . PRO A 1 117 ? 9.605 -2.656 -10.435 1.00 96.00 117 PRO A CA 1
ATOM 976 C C . PRO A 1 117 ? 10.988 -2.124 -10.834 1.00 96.00 117 PRO A C 1
ATOM 978 O O . PRO A 1 117 ? 11.091 -1.091 -11.492 1.00 96.00 117 PRO A O 1
ATOM 981 N N . MET A 1 118 ? 12.055 -2.850 -10.477 1.00 95.31 118 MET A N 1
ATOM 982 C CA . MET A 1 118 ? 13.434 -2.442 -10.767 1.00 95.31 118 MET A CA 1
ATOM 983 C C . MET A 1 118 ? 13.728 -2.471 -12.268 1.00 95.31 118 MET A C 1
ATOM 985 O O . MET A 1 118 ? 14.393 -1.571 -12.771 1.00 95.31 118 MET A O 1
ATOM 989 N N . LYS A 1 119 ? 13.174 -3.449 -13.000 1.00 95.56 119 LYS A N 1
ATOM 990 C CA . LYS A 1 119 ? 13.303 -3.542 -14.464 1.00 95.56 119 LYS A CA 1
ATOM 991 C C . LYS A 1 119 ? 12.777 -2.309 -15.200 1.00 95.56 119 LYS A C 1
ATOM 993 O O . LYS A 1 119 ? 13.283 -1.992 -16.267 1.00 95.56 119 LYS A O 1
ATOM 998 N N . VAL A 1 120 ? 11.782 -1.618 -14.646 1.00 96.06 120 VAL A N 1
ATOM 999 C CA . VAL A 1 120 ? 11.135 -0.472 -15.306 1.00 96.06 120 VAL A CA 1
ATOM 1000 C C . VAL A 1 120 ? 11.494 0.878 -14.671 1.00 96.06 120 VAL A C 1
ATOM 1002 O O . VAL A 1 120 ? 10.812 1.875 -14.897 1.00 96.06 120 VAL A O 1
ATOM 1005 N N . GLY A 1 121 ? 12.558 0.926 -13.865 1.00 95.12 121 GLY A N 1
ATOM 1006 C CA . GLY A 1 121 ? 13.120 2.176 -13.344 1.00 95.12 121 GLY A CA 1
ATOM 1007 C C . GLY A 1 121 ? 12.590 2.638 -11.981 1.00 95.12 121 GLY A C 1
ATOM 1008 O O . GLY A 1 121 ? 12.941 3.739 -11.539 1.00 95.12 121 GLY A O 1
ATOM 1009 N N . TYR A 1 122 ? 11.803 1.823 -11.264 1.00 96.19 122 TYR A N 1
ATOM 1010 C CA . TYR A 1 122 ? 11.582 2.081 -9.837 1.00 96.19 122 TYR A CA 1
ATOM 1011 C C . TYR A 1 122 ? 12.875 1.829 -9.060 1.00 96.19 122 TYR A C 1
ATOM 1013 O O . TYR A 1 122 ? 13.509 0.782 -9.187 1.00 96.19 122 TYR A O 1
ATOM 1021 N N . ASN A 1 123 ? 13.266 2.801 -8.242 1.00 95.56 123 ASN A N 1
ATOM 1022 C CA . ASN A 1 123 ? 14.533 2.805 -7.528 1.00 95.56 123 ASN A CA 1
ATOM 1023 C C . ASN A 1 123 ? 14.402 3.467 -6.145 1.00 95.56 123 ASN A C 1
ATOM 1025 O O . ASN A 1 123 ? 13.337 3.934 -5.734 1.00 95.56 123 ASN A O 1
ATOM 1029 N N . SER A 1 124 ? 15.510 3.541 -5.407 1.00 94.81 124 SER A N 1
ATOM 1030 C CA . SER A 1 124 ? 15.526 4.098 -4.049 1.00 94.81 124 SER A CA 1
ATOM 1031 C C . SER A 1 124 ? 15.130 5.577 -3.945 1.00 94.81 124 SER A C 1
ATOM 1033 O O . SER A 1 124 ? 14.867 6.051 -2.841 1.00 94.81 124 SER A O 1
ATOM 1035 N N . MET A 1 125 ? 15.109 6.314 -5.059 1.00 94.69 125 MET A N 1
ATOM 1036 C CA . MET A 1 125 ? 14.771 7.739 -5.102 1.00 94.69 125 MET A CA 1
ATOM 1037 C C . MET A 1 125 ? 13.283 7.997 -5.357 1.00 94.69 125 MET A C 1
ATOM 1039 O O . MET A 1 125 ? 12.806 9.078 -5.013 1.00 94.69 125 MET A O 1
ATOM 1043 N N . ASN A 1 126 ? 12.551 7.038 -5.934 1.00 95.94 126 ASN A N 1
ATOM 1044 C CA . ASN A 1 126 ? 11.135 7.195 -6.299 1.00 95.94 126 ASN A CA 1
ATOM 1045 C C . ASN A 1 126 ? 10.202 6.128 -5.694 1.00 95.94 126 ASN A C 1
ATOM 1047 O O . ASN A 1 126 ? 8.990 6.183 -5.905 1.00 95.94 126 ASN A O 1
ATOM 1051 N N . CYS A 1 127 ? 10.744 5.171 -4.937 1.00 96.25 127 CYS A N 1
ATOM 1052 C CA . CYS A 1 127 ? 10.011 4.011 -4.439 1.00 96.25 127 CYS A CA 1
ATOM 1053 C C . CYS A 1 127 ? 10.260 3.721 -2.945 1.00 96.25 127 CYS A C 1
ATOM 1055 O O . CYS A 1 127 ? 10.343 2.566 -2.521 1.00 96.25 127 CYS A O 1
ATOM 1057 N N . CYS A 1 128 ? 10.430 4.767 -2.134 1.00 97.25 128 CYS A N 1
ATOM 1058 C CA . CYS A 1 128 ? 10.659 4.673 -0.694 1.00 97.25 128 CYS A CA 1
ATOM 1059 C C . CYS A 1 128 ? 9.359 4.810 0.109 1.00 97.25 128 CYS A C 1
ATOM 1061 O O . CYS A 1 128 ? 8.644 5.806 0.001 1.00 97.25 128 CYS A O 1
ATOM 1063 N N . GLU A 1 129 ? 9.125 3.856 1.007 1.00 96.38 129 GLU A N 1
ATOM 1064 C CA . GLU A 1 129 ? 8.056 3.885 2.004 1.00 96.38 129 GLU A CA 1
ATOM 1065 C C . GLU A 1 129 ? 8.659 3.939 3.411 1.00 96.38 129 GLU A C 1
ATOM 1067 O O . GLU A 1 129 ? 9.609 3.213 3.722 1.00 96.38 129 GLU A O 1
ATOM 1072 N N . TYR A 1 130 ? 8.080 4.782 4.264 1.00 98.06 130 TYR A N 1
ATOM 1073 C CA . TYR A 1 130 ? 8.250 4.709 5.713 1.00 98.06 130 TYR A CA 1
ATOM 1074 C C . TYR A 1 130 ? 6.988 4.090 6.300 1.00 98.06 130 TYR A C 1
ATOM 1076 O O . TYR A 1 130 ? 5.893 4.584 6.025 1.00 98.06 130 TYR A O 1
ATOM 1084 N N . ASN A 1 131 ? 7.113 3.025 7.088 1.00 96.69 131 ASN A N 1
ATOM 1085 C CA . ASN A 1 131 ? 5.953 2.358 7.660 1.00 96.69 131 ASN A CA 1
ATOM 1086 C C . ASN A 1 131 ? 6.143 1.864 9.098 1.00 96.69 131 ASN A C 1
ATOM 1088 O O . ASN A 1 131 ? 7.243 1.566 9.559 1.00 96.69 131 ASN A O 1
ATOM 1092 N N . TRP A 1 132 ? 5.011 1.737 9.788 1.00 98.19 132 TRP A N 1
ATOM 1093 C CA . TRP A 1 132 ? 4.892 1.234 11.156 1.00 98.19 132 TRP A CA 1
ATOM 1094 C C . TRP A 1 132 ? 3.878 0.094 11.226 1.00 98.19 132 TRP A C 1
ATOM 1096 O O . TRP A 1 132 ? 3.069 -0.085 10.317 1.00 98.19 132 TRP A O 1
ATOM 1106 N N . GLY A 1 133 ? 3.922 -0.683 12.309 1.00 96.75 133 GLY A N 1
ATOM 1107 C CA . GLY A 1 133 ? 3.014 -1.798 12.586 1.00 96.75 133 GLY A CA 1
ATOM 1108 C C . GLY A 1 133 ? 3.680 -3.176 12.541 1.00 96.75 133 GLY A C 1
ATOM 1109 O O . GLY A 1 133 ? 3.082 -4.157 12.973 1.00 96.75 133 GLY A O 1
ATOM 1110 N N . LEU A 1 134 ? 4.901 -3.290 12.006 1.00 94.75 134 LEU A N 1
ATOM 1111 C CA . LEU A 1 134 ? 5.615 -4.574 11.930 1.00 94.75 134 LEU A CA 1
ATOM 1112 C C . LEU A 1 134 ? 6.541 -4.830 13.128 1.00 94.75 134 LEU A C 1
ATOM 1114 O O . LEU A 1 134 ? 6.761 -5.987 13.468 1.00 94.75 134 LEU A O 1
ATOM 1118 N N . TYR A 1 135 ? 7.073 -3.773 13.742 1.00 95.56 135 TYR A N 1
ATOM 1119 C CA . TYR A 1 135 ? 8.131 -3.853 14.751 1.00 95.56 135 TYR A CA 1
ATOM 1120 C C . TYR A 1 135 ? 7.688 -3.321 16.110 1.00 95.56 135 TYR A C 1
ATOM 1122 O O . TYR A 1 135 ? 6.906 -2.371 16.186 1.00 95.56 135 TYR A O 1
ATOM 1130 N N . GLY A 1 136 ? 8.227 -3.910 17.178 1.00 94.31 136 GLY A N 1
ATOM 1131 C CA . GLY A 1 136 ? 7.881 -3.549 18.552 1.00 94.31 136 GLY A CA 1
ATOM 1132 C C . GLY A 1 136 ? 6.380 -3.670 18.825 1.00 94.31 136 GLY A C 1
ATOM 1133 O O . GLY A 1 136 ? 5.705 -4.543 18.288 1.00 94.31 136 GLY A O 1
ATOM 1134 N N . ASP A 1 137 ? 5.858 -2.750 19.627 1.00 96.44 137 ASP A N 1
ATOM 1135 C CA . ASP A 1 137 ? 4.437 -2.619 19.971 1.00 96.44 137 ASP A CA 1
ATOM 1136 C C . ASP A 1 137 ? 3.678 -1.657 19.033 1.00 96.44 137 ASP A C 1
ATOM 1138 O O . ASP A 1 137 ? 2.547 -1.258 19.312 1.00 96.44 137 ASP A O 1
ATOM 1142 N N . SER A 1 138 ? 4.282 -1.274 17.898 1.00 97.44 138 SER A N 1
ATOM 1143 C CA . SER A 1 138 ? 3.702 -0.286 16.975 1.00 97.44 138 SER A CA 1
ATOM 1144 C C . SER A 1 138 ? 2.338 -0.710 16.424 1.00 97.44 138 SER A C 1
ATOM 1146 O O . SER A 1 138 ? 1.482 0.142 16.205 1.00 97.44 138 SER A O 1
ATOM 1148 N N . SER A 1 139 ? 2.112 -2.014 16.234 1.00 97.50 139 SER A N 1
ATOM 1149 C CA . SER A 1 139 ? 0.816 -2.552 15.807 1.00 97.50 139 SER A CA 1
ATOM 1150 C C . SER A 1 139 ? -0.278 -2.269 16.836 1.00 97.50 139 SER A C 1
ATOM 1152 O O . SER A 1 139 ? -1.351 -1.786 16.483 1.00 97.50 139 SER A O 1
ATOM 1154 N N . ASP A 1 140 ? -0.002 -2.543 18.111 1.00 98.12 140 ASP A N 1
ATOM 1155 C CA . ASP A 1 140 ? -0.986 -2.396 19.181 1.00 98.12 140 ASP A CA 1
ATOM 1156 C C . ASP A 1 140 ? -1.266 -0.926 19.476 1.00 98.12 140 ASP A C 1
ATOM 1158 O O . ASP A 1 140 ? -2.427 -0.532 19.513 1.00 98.12 140 ASP A O 1
ATOM 1162 N N . LYS A 1 141 ? -0.230 -0.083 19.525 1.00 98.38 141 LYS A N 1
ATOM 1163 C CA . LYS A 1 141 ? -0.385 1.374 19.656 1.00 98.38 141 LYS A CA 1
ATOM 1164 C C . LYS A 1 141 ? -1.232 1.987 18.536 1.00 98.38 141 LYS A C 1
ATOM 1166 O O . LYS A 1 141 ? -2.042 2.871 18.796 1.00 98.38 141 LYS A O 1
ATOM 1171 N N . LEU A 1 142 ? -1.075 1.530 17.288 1.00 98.62 142 LEU A N 1
ATOM 1172 C CA . LEU A 1 142 ? -1.913 1.998 16.175 1.00 98.62 142 LEU A CA 1
ATOM 1173 C C . LEU A 1 142 ? -3.383 1.594 16.361 1.00 98.62 142 LEU A C 1
ATOM 1175 O O . LEU A 1 142 ? -4.271 2.405 16.098 1.00 98.62 142 LEU A O 1
ATOM 1179 N N . LYS A 1 143 ? -3.651 0.375 16.848 1.00 98.56 143 LYS A N 1
ATOM 1180 C CA . LYS A 1 143 ? -5.015 -0.055 17.195 1.00 98.56 143 LYS A CA 1
ATOM 1181 C C . LYS A 1 143 ? -5.584 0.736 18.377 1.00 98.56 143 LYS A C 1
ATOM 1183 O O . LYS A 1 143 ? -6.761 1.078 18.354 1.00 98.56 143 LYS A O 1
ATOM 1188 N N . GLU A 1 144 ? -4.766 1.071 19.373 1.00 98.31 144 GLU A N 1
ATOM 1189 C CA . GLU A 1 144 ? -5.162 1.901 20.518 1.00 98.31 144 GLU A CA 1
ATOM 1190 C C . GLU A 1 144 ? -5.541 3.328 20.103 1.00 98.31 144 GLU A C 1
ATOM 1192 O O . GLU A 1 144 ? -6.542 3.844 20.595 1.00 98.31 144 GLU A O 1
ATOM 1197 N N . ILE A 1 145 ? -4.798 3.941 19.170 1.00 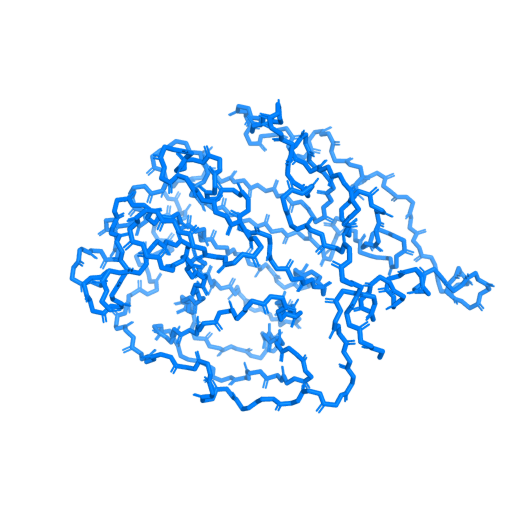98.31 145 ILE A N 1
ATOM 1198 C CA . ILE A 1 145 ? -5.125 5.267 18.610 1.00 98.31 145 ILE A CA 1
ATOM 1199 C C . ILE A 1 145 ? -6.497 5.254 17.929 1.00 98.31 145 ILE A C 1
ATOM 1201 O O . ILE A 1 145 ? -7.266 6.200 18.079 1.00 98.31 145 ILE A O 1
ATOM 1205 N N . LEU A 1 146 ? -6.809 4.190 17.184 1.00 98.31 146 LEU A N 1
ATOM 1206 C CA . LEU A 1 146 ? -8.113 4.034 16.534 1.00 98.31 146 LEU A CA 1
ATOM 1207 C C . LEU A 1 146 ? -9.229 3.718 17.544 1.00 98.31 146 LEU A C 1
ATOM 1209 O O . LEU A 1 146 ? -10.354 4.189 17.389 1.00 98.31 146 LEU A O 1
ATOM 1213 N N . GLY A 1 147 ? -8.918 2.947 18.586 1.00 97.94 147 GLY A N 1
ATOM 1214 C CA . GLY A 1 147 ? -9.864 2.515 19.610 1.00 97.94 147 GLY A CA 1
ATOM 1215 C C . GLY A 1 147 ? -10.774 1.371 19.149 1.00 97.94 147 GLY A C 1
ATOM 1216 O O . GLY A 1 147 ? -11.016 1.171 17.963 1.00 97.94 147 GLY A O 1
ATOM 1217 N N . ARG A 1 148 ? -11.306 0.593 20.102 1.00 97.31 148 ARG A N 1
ATOM 1218 C CA . ARG A 1 148 ? -12.159 -0.578 19.806 1.00 97.31 148 ARG A CA 1
ATOM 1219 C C . ARG A 1 148 ? -13.441 -0.214 19.055 1.00 97.31 148 ARG A C 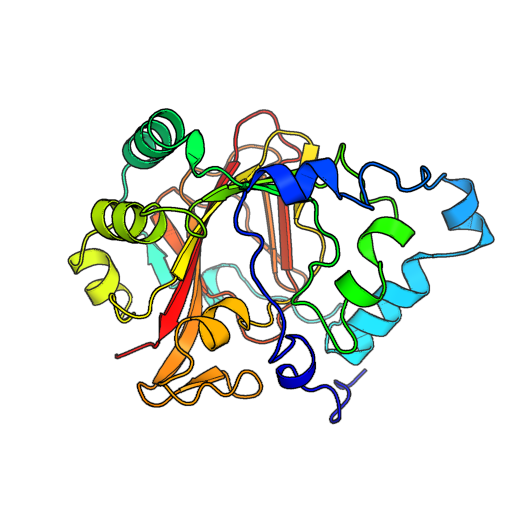1
ATOM 1221 O O . ARG A 1 148 ? -13.802 -0.923 18.123 1.00 97.31 148 ARG A O 1
ATOM 1228 N N . ASP A 1 149 ? -14.048 0.923 19.388 1.00 97.25 149 ASP A N 1
ATOM 1229 C CA . ASP A 1 149 ? -15.266 1.407 18.730 1.00 97.25 149 ASP A CA 1
ATOM 1230 C C . ASP A 1 149 ? -15.070 1.598 17.217 1.00 97.25 149 ASP A C 1
ATOM 1232 O O . ASP A 1 149 ? -15.989 1.349 16.440 1.00 97.25 149 ASP A O 1
ATOM 1236 N N . PHE A 1 150 ? -13.873 2.001 16.771 1.00 98.12 150 PHE A N 1
ATOM 1237 C CA . PHE A 1 150 ? -13.561 2.093 15.344 1.00 98.12 150 PHE A CA 1
ATOM 1238 C C . PHE A 1 150 ? -13.686 0.722 14.667 1.00 98.12 150 PHE A C 1
ATOM 1240 O O . PHE A 1 150 ? -14.388 0.601 13.666 1.00 98.12 150 PHE A O 1
ATOM 1247 N N . PHE A 1 151 ? -13.068 -0.312 15.245 1.00 98.31 151 PHE A N 1
ATOM 1248 C CA . PHE A 1 151 ? -13.099 -1.686 14.730 1.00 98.31 151 PHE A CA 1
ATOM 1249 C C . PHE A 1 151 ? -14.513 -2.273 14.728 1.00 98.31 151 PHE A C 1
ATOM 1251 O O . PHE A 1 151 ? -14.938 -2.848 13.724 1.00 98.31 151 PHE A O 1
ATOM 1258 N N . ASP A 1 152 ? -15.279 -2.029 15.793 1.00 97.06 152 ASP A N 1
ATOM 1259 C CA . ASP A 1 152 ? -16.685 -2.429 15.877 1.00 97.06 152 ASP A CA 1
ATOM 1260 C C . ASP A 1 152 ? -17.547 -1.774 14.785 1.00 97.06 152 ASP A C 1
ATOM 1262 O O . ASP A 1 152 ? -18.446 -2.422 14.238 1.00 97.06 152 ASP A O 1
ATOM 1266 N N . ASN A 1 153 ? -17.279 -0.505 14.458 1.00 96.88 153 ASN A N 1
ATOM 1267 C CA . ASN A 1 153 ? -18.011 0.240 13.434 1.00 96.88 153 ASN A CA 1
ATOM 1268 C C . ASN A 1 153 ? -17.670 -0.215 12.010 1.00 96.88 153 ASN A C 1
ATOM 1270 O O . ASN A 1 153 ? -18.556 -0.229 11.159 1.00 96.88 153 ASN A O 1
ATOM 1274 N N . ILE A 1 154 ? -16.418 -0.603 11.750 1.00 97.19 154 ILE A N 1
ATOM 1275 C CA . ILE A 1 154 ? -16.010 -1.142 10.442 1.00 97.19 154 ILE A CA 1
ATOM 1276 C C . ILE A 1 154 ? -16.282 -2.648 10.313 1.00 97.19 154 ILE A C 1
ATOM 1278 O O . ILE A 1 154 ? -16.102 -3.201 9.234 1.00 97.19 154 ILE A O 1
ATOM 1282 N N . GLY A 1 155 ? -16.701 -3.316 11.394 1.00 97.56 155 GLY A N 1
ATOM 1283 C CA . GLY A 1 155 ? -16.996 -4.752 11.413 1.00 97.56 155 GLY A CA 1
ATOM 1284 C C . GLY A 1 155 ? -15.759 -5.653 11.357 1.00 97.56 155 GLY A C 1
ATOM 1285 O O . GLY A 1 155 ? -15.882 -6.830 11.022 1.00 97.56 155 GLY A O 1
ATOM 1286 N N . MET A 1 156 ? -14.576 -5.121 11.668 1.00 98.19 156 MET A N 1
ATOM 1287 C CA . MET A 1 156 ? -13.312 -5.857 11.650 1.00 98.19 156 MET A CA 1
ATOM 1288 C C . MET A 1 156 ? -12.941 -6.308 13.058 1.00 98.19 156 MET A C 1
ATOM 1290 O O . MET A 1 156 ? -13.047 -5.546 14.015 1.00 98.19 156 MET A O 1
ATOM 1294 N N . ASP A 1 157 ? -12.448 -7.532 13.181 1.00 98.25 157 ASP A N 1
ATOM 1295 C CA . ASP A 1 157 ? -11.939 -8.049 14.439 1.00 98.25 157 ASP A CA 1
ATOM 1296 C C . ASP A 1 157 ? -10.662 -7.308 14.881 1.00 98.25 157 ASP A C 1
ATOM 1298 O O . ASP A 1 157 ? -9.661 -7.235 14.159 1.00 98.25 157 ASP A O 1
ATOM 1302 N N . TYR A 1 158 ? -10.707 -6.750 16.093 1.00 98.00 158 TYR A N 1
ATOM 1303 C CA . TYR A 1 158 ? -9.626 -5.947 16.672 1.00 98.00 158 TYR A CA 1
ATOM 1304 C C . TYR A 1 158 ? -8.331 -6.749 16.855 1.00 98.00 158 TYR A C 1
ATOM 1306 O O . TYR A 1 158 ? -7.231 -6.226 16.653 1.00 98.00 158 TYR A O 1
ATOM 1314 N N . ASP A 1 159 ? -8.443 -8.006 17.283 1.00 97.19 159 ASP A N 1
ATOM 1315 C CA . ASP A 1 159 ? -7.292 -8.799 17.708 1.00 97.19 159 ASP A CA 1
ATOM 1316 C C . ASP A 1 159 ? -6.503 -9.315 16.499 1.00 97.19 159 ASP A C 1
ATOM 1318 O O . ASP A 1 159 ? -5.271 -9.299 16.511 1.00 97.19 159 ASP A O 1
ATOM 1322 N N . THR A 1 160 ? -7.197 -9.668 15.418 1.00 97.81 160 THR A N 1
ATOM 1323 C CA . THR A 1 160 ? -6.577 -10.124 14.171 1.00 97.81 160 THR A CA 1
ATOM 1324 C C . THR A 1 160 ? -6.108 -8.995 13.260 1.00 97.81 160 THR A C 1
ATOM 1326 O O . THR A 1 160 ? -5.327 -9.255 12.337 1.00 97.81 160 THR A O 1
ATOM 1329 N N . CYS A 1 161 ? -6.562 -7.754 13.468 1.00 98.19 161 CYS A N 1
ATOM 1330 C CA . CYS A 1 161 ? -6.182 -6.644 12.605 1.00 98.19 161 CYS A CA 1
ATOM 1331 C C . CYS A 1 161 ? -4.672 -6.357 12.661 1.00 98.19 161 CYS A C 1
ATOM 1333 O O . CYS A 1 161 ? -4.093 -6.096 13.718 1.00 98.19 161 CYS A O 1
ATOM 1335 N N . LEU A 1 162 ? -4.051 -6.298 11.482 1.00 97.56 162 LEU A N 1
ATOM 1336 C CA . LEU A 1 162 ? -2.697 -5.805 11.266 1.00 97.56 162 LEU A CA 1
ATOM 1337 C C . LEU A 1 162 ? -2.732 -4.418 10.613 1.00 97.56 162 LEU A C 1
ATOM 1339 O O . LEU A 1 162 ? -2.836 -4.331 9.382 1.00 97.56 162 LEU A O 1
ATOM 1343 N N . PRO A 1 163 ? -2.614 -3.331 11.396 1.00 98.12 163 PRO A N 1
ATOM 1344 C CA . PRO A 1 163 ? -2.451 -1.998 10.845 1.00 98.12 163 PRO A CA 1
ATOM 1345 C C . PRO A 1 163 ? -1.047 -1.806 10.263 1.00 98.12 163 PRO A C 1
ATOM 1347 O O . PRO A 1 163 ? -0.041 -2.247 10.829 1.00 98.12 163 PRO A O 1
ATOM 1350 N N . ARG A 1 164 ? -0.955 -1.108 9.133 1.00 97.56 164 ARG A N 1
ATOM 1351 C CA . ARG A 1 164 ? 0.297 -0.569 8.593 1.00 97.56 164 ARG A CA 1
ATOM 1352 C C . ARG A 1 164 ? 0.109 0.899 8.265 1.00 97.56 164 ARG A C 1
ATOM 1354 O O . ARG A 1 164 ? -0.459 1.225 7.224 1.00 97.56 164 ARG A O 1
ATOM 1361 N N . LEU A 1 165 ? 0.588 1.770 9.151 1.00 98.69 165 LEU A N 1
ATOM 1362 C CA . LEU A 1 165 ? 0.676 3.202 8.881 1.00 98.69 165 LEU A CA 1
ATOM 1363 C C . LEU A 1 165 ? 1.820 3.432 7.896 1.00 98.69 165 LEU A C 1
ATOM 1365 O O . LEU A 1 165 ? 2.935 2.984 8.149 1.00 98.69 165 LEU A O 1
ATOM 1369 N N . MET A 1 166 ? 1.539 4.107 6.790 1.00 98.31 166 MET A N 1
ATOM 1370 C CA . MET A 1 166 ? 2.461 4.343 5.684 1.00 98.31 166 MET A CA 1
ATOM 1371 C C . MET A 1 166 ? 2.568 5.841 5.419 1.00 98.31 166 MET A C 1
ATOM 1373 O O . MET A 1 166 ? 1.563 6.553 5.345 1.00 98.31 166 MET A O 1
ATOM 1377 N N . ALA A 1 167 ? 3.801 6.301 5.251 1.00 98.44 167 ALA A N 1
ATOM 1378 C CA . ALA A 1 167 ? 4.135 7.678 4.954 1.00 98.44 167 ALA A CA 1
ATOM 1379 C C . ALA A 1 167 ? 4.952 7.753 3.662 1.00 98.44 167 ALA A C 1
ATOM 1381 O O . ALA A 1 167 ? 6.010 7.128 3.534 1.00 98.44 167 ALA A O 1
ATOM 1382 N N . TYR A 1 168 ? 4.467 8.567 2.724 1.00 98.19 168 TYR A N 1
ATOM 1383 C CA . TYR A 1 168 ? 5.127 8.818 1.448 1.00 98.19 168 TYR A CA 1
ATOM 1384 C C . TYR A 1 168 ? 5.545 10.281 1.367 1.00 98.19 168 TYR A C 1
ATOM 1386 O O . TYR A 1 168 ? 4.711 11.191 1.437 1.00 98.19 168 TYR A O 1
ATOM 1394 N N . LEU A 1 169 ? 6.847 10.506 1.198 1.00 98.19 169 LEU A N 1
ATOM 1395 C CA . LEU A 1 169 ? 7.389 11.821 0.863 1.00 98.19 169 LEU A CA 1
ATOM 1396 C C . LEU A 1 169 ? 7.030 12.197 -0.586 1.00 98.19 169 LEU A C 1
ATOM 1398 O O . LEU A 1 169 ? 6.716 11.311 -1.386 1.00 98.19 169 LEU A O 1
ATOM 1402 N N . PRO A 1 170 ? 7.107 13.489 -0.952 1.00 98.25 170 PRO A N 1
ATOM 1403 C CA . PRO A 1 170 ? 7.101 13.905 -2.349 1.00 98.25 170 PRO A CA 1
ATOM 1404 C C . PRO A 1 170 ? 8.062 13.084 -3.223 1.00 98.25 170 PRO A C 1
ATOM 1406 O O . PRO A 1 170 ? 9.194 12.793 -2.828 1.00 98.25 170 PRO A O 1
ATOM 1409 N N . GLY A 1 171 ? 7.597 12.711 -4.412 1.00 97.81 171 GLY A N 1
ATOM 1410 C CA . GLY A 1 171 ? 8.312 11.889 -5.388 1.00 97.81 171 GLY A CA 1
ATOM 1411 C C . GLY A 1 171 ? 8.235 10.379 -5.152 1.00 97.81 171 GLY A C 1
ATOM 1412 O O . GLY A 1 171 ? 8.782 9.634 -5.958 1.00 97.81 171 GLY A O 1
ATOM 1413 N N . GLN A 1 172 ? 7.578 9.909 -4.084 1.00 98.19 172 GLN A N 1
ATOM 1414 C CA . GLN A 1 172 ? 7.538 8.483 -3.749 1.00 98.19 172 GLN A CA 1
ATOM 1415 C C . GLN A 1 172 ? 6.267 7.797 -4.255 1.00 98.19 172 GLN A C 1
ATOM 1417 O O . GLN A 1 172 ? 5.163 8.340 -4.158 1.00 98.19 172 GLN A O 1
ATOM 1422 N N . THR A 1 173 ? 6.429 6.578 -4.762 1.00 97.50 173 THR A N 1
ATOM 1423 C CA . THR A 1 173 ? 5.360 5.732 -5.295 1.00 97.50 173 THR A CA 1
ATOM 1424 C C . THR A 1 173 ? 5.450 4.331 -4.710 1.00 97.50 173 THR A C 1
ATOM 1426 O O . THR A 1 173 ? 6.512 3.716 -4.726 1.00 97.50 173 THR A O 1
ATOM 1429 N N . LEU A 1 174 ? 4.318 3.817 -4.237 1.00 96.88 174 LEU A N 1
ATOM 1430 C CA . LEU A 1 174 ? 4.072 2.389 -4.124 1.00 96.88 174 LEU A CA 1
ATOM 1431 C C . LEU A 1 174 ? 3.624 1.897 -5.512 1.00 96.88 174 LEU A C 1
ATOM 1433 O O . LEU A 1 174 ? 2.554 2.327 -5.955 1.00 96.88 174 LEU A O 1
ATOM 1437 N N . PRO A 1 175 ? 4.434 1.091 -6.224 1.00 96.81 175 PRO A N 1
ATOM 1438 C CA . PRO A 1 175 ? 4.195 0.772 -7.630 1.00 96.81 175 PRO A CA 1
ATOM 1439 C C . PRO A 1 175 ? 2.924 -0.046 -7.882 1.00 96.81 175 PRO A C 1
ATOM 1441 O O . PRO A 1 175 ? 2.277 -0.506 -6.950 1.00 96.81 175 PRO A O 1
ATOM 1444 N N . TRP A 1 176 ? 2.566 -0.227 -9.154 1.00 96.19 176 TRP A N 1
ATOM 1445 C CA . TRP A 1 176 ? 1.356 -0.936 -9.586 1.00 96.19 176 TRP A CA 1
ATOM 1446 C C . TRP A 1 176 ? 1.355 -2.423 -9.205 1.00 96.19 176 TRP A C 1
ATOM 1448 O O . TRP A 1 176 ? 2.116 -3.216 -9.754 1.00 96.19 176 TRP A O 1
ATOM 1458 N N . HIS A 1 177 ? 0.490 -2.826 -8.282 1.00 95.31 177 HIS A N 1
ATOM 1459 C CA . HIS A 1 177 ? 0.471 -4.191 -7.751 1.00 95.31 177 HIS A CA 1
ATOM 1460 C C . HIS A 1 177 ? -0.904 -4.578 -7.227 1.00 95.31 177 HIS A C 1
ATOM 1462 O O . HIS A 1 177 ? -1.781 -3.735 -7.104 1.00 95.31 177 HIS A O 1
ATOM 1468 N N . PHE A 1 178 ? -1.083 -5.843 -6.869 1.00 93.88 178 PHE A N 1
ATOM 1469 C CA . PHE A 1 178 ? -2.193 -6.273 -6.029 1.00 93.88 178 PHE A CA 1
ATOM 1470 C C . PHE A 1 178 ? -1.647 -6.942 -4.769 1.00 93.88 178 PHE A C 1
ATOM 1472 O O . PHE A 1 178 ? -0.483 -7.330 -4.693 1.00 93.88 178 PHE A O 1
ATOM 1479 N N . ASP A 1 179 ? -2.508 -7.085 -3.770 1.00 90.31 179 ASP A N 1
ATOM 1480 C CA . ASP A 1 179 ? -2.102 -7.558 -2.456 1.00 90.31 179 ASP A CA 1
ATOM 1481 C C . ASP A 1 179 ? -2.360 -9.046 -2.220 1.00 90.31 179 ASP A C 1
ATOM 1483 O O . ASP A 1 179 ? -3.451 -9.562 -2.467 1.00 90.31 179 ASP A O 1
ATOM 1487 N N . TYR A 1 180 ? -1.372 -9.699 -1.606 1.00 88.69 180 TYR A N 1
ATOM 1488 C CA . TYR A 1 180 ? -1.380 -11.132 -1.284 1.00 88.69 180 TYR A CA 1
ATOM 1489 C C . TYR A 1 180 ? -1.921 -11.475 0.109 1.00 88.69 180 TYR A C 1
ATOM 1491 O O . TYR A 1 180 ? -2.143 -12.643 0.409 1.00 88.69 180 TYR A O 1
ATOM 1499 N N . LEU A 1 181 ? -2.036 -10.488 1.008 1.00 91.00 181 LEU A N 1
ATOM 1500 C CA . LEU A 1 181 ? -2.373 -10.664 2.435 1.00 91.00 181 LEU A CA 1
ATOM 1501 C C . LEU A 1 181 ? -1.505 -11.674 3.222 1.00 91.00 181 LEU A C 1
ATOM 1503 O O . LEU A 1 181 ? -1.786 -11.943 4.388 1.00 91.00 181 LEU A O 1
ATOM 1507 N N . GLY A 1 182 ? -0.405 -12.196 2.670 1.00 88.50 182 GLY A N 1
ATOM 1508 C CA . GLY A 1 182 ? 0.363 -13.256 3.338 1.00 88.50 182 GLY A CA 1
ATOM 1509 C C . GLY A 1 182 ? 1.038 -12.830 4.650 1.00 88.50 182 GLY A C 1
ATOM 1510 O O . GLY A 1 182 ? 1.276 -13.661 5.522 1.00 88.50 182 GLY A O 1
ATOM 1511 N N . GLY A 1 183 ? 1.263 -11.527 4.861 1.00 89.75 183 GLY A N 1
ATOM 1512 C CA . GLY A 1 183 ? 1.663 -11.003 6.171 1.00 89.75 183 GLY A CA 1
ATOM 1513 C C . GLY A 1 183 ? 0.621 -11.272 7.264 1.00 89.75 183 GLY A C 1
ATOM 1514 O O . GLY A 1 183 ? 1.001 -11.645 8.370 1.00 89.75 183 GLY A O 1
ATOM 1515 N N . TRP A 1 184 ? -0.668 -11.149 6.931 1.00 94.19 184 TRP A N 1
ATOM 1516 C CA . TRP A 1 184 ? -1.776 -11.477 7.829 1.00 94.19 184 TRP A CA 1
ATOM 1517 C C . TRP A 1 184 ? -1.843 -12.977 8.101 1.00 94.19 184 TRP A C 1
ATOM 1519 O O . TRP A 1 184 ? -1.844 -13.378 9.261 1.00 94.19 184 TRP A O 1
ATOM 1529 N N . GLY A 1 185 ? -1.775 -13.798 7.047 1.00 92.50 185 GLY A N 1
ATOM 1530 C CA . GLY A 1 185 ? -1.776 -15.259 7.169 1.00 92.50 185 GLY A CA 1
ATOM 1531 C C . GLY A 1 185 ? -0.637 -15.814 8.026 1.00 92.50 185 GLY A C 1
ATOM 1532 O O . GLY A 1 185 ? -0.833 -16.766 8.770 1.00 92.50 185 GLY A O 1
ATOM 1533 N N . ARG A 1 186 ? 0.551 -15.199 7.976 1.00 90.25 186 ARG A N 1
ATOM 1534 C CA . ARG A 1 186 ? 1.696 -15.613 8.800 1.00 90.25 186 ARG A CA 1
ATOM 1535 C C . ARG A 1 186 ? 1.510 -15.294 10.285 1.00 90.25 186 ARG A C 1
ATOM 1537 O O . ARG A 1 186 ? 1.918 -16.097 11.120 1.00 90.25 186 ARG A O 1
ATOM 1544 N N . VAL A 1 187 ? 0.949 -14.129 10.616 1.00 92.12 187 VAL A N 1
ATOM 1545 C CA . VAL A 1 187 ? 0.727 -13.725 12.018 1.00 92.12 187 VAL A CA 1
ATOM 1546 C C . VAL A 1 187 ? -0.460 -14.478 12.616 1.00 92.12 187 VAL A C 1
ATOM 1548 O O . VAL A 1 187 ? -0.362 -14.980 13.728 1.00 92.12 187 VAL A O 1
ATOM 1551 N N . ASN A 1 188 ? -1.541 -14.628 11.850 1.00 94.69 188 ASN A N 1
ATOM 1552 C CA . ASN A 1 188 ? -2.780 -15.284 12.265 1.00 94.69 188 ASN A CA 1
ATOM 1553 C C . ASN A 1 188 ? -2.875 -16.731 11.746 1.00 94.69 188 ASN A C 1
ATOM 1555 O O . ASN A 1 188 ? -3.943 -17.195 11.350 1.00 94.69 188 ASN A O 1
ATOM 1559 N N . LYS A 1 189 ? -1.748 -17.454 11.721 1.00 91.38 189 LYS A N 1
ATOM 1560 C CA . LYS A 1 189 ? -1.636 -18.802 11.127 1.00 91.38 189 LYS A CA 1
ATOM 1561 C C . LYS A 1 189 ? -2.599 -19.834 11.725 1.00 91.38 189 LYS A C 1
ATOM 1563 O O . LYS A 1 189 ? -2.952 -20.797 11.053 1.00 91.38 189 LYS A O 1
ATOM 1568 N N . ASP A 1 190 ? -3.019 -19.620 12.968 1.00 95.00 190 ASP A N 1
ATOM 1569 C CA . ASP A 1 190 ? -3.899 -20.531 13.700 1.00 95.00 190 ASP A CA 1
ATOM 1570 C C . ASP A 1 190 ? -5.377 -20.393 13.277 1.00 95.00 190 ASP A C 1
ATOM 1572 O O . ASP A 1 190 ? -6.202 -21.184 13.719 1.00 95.00 190 ASP A O 1
ATOM 1576 N N . LEU A 1 191 ? -5.710 -19.430 12.401 1.00 96.12 191 LEU A N 1
ATOM 1577 C CA . LEU A 1 191 ? -7.063 -19.203 11.868 1.00 96.12 191 LEU A CA 1
ATOM 1578 C C . LEU A 1 191 ? -7.306 -19.845 10.491 1.00 96.12 191 LEU A C 1
ATOM 1580 O O . LEU A 1 191 ? -8.243 -19.459 9.796 1.00 96.12 191 LEU A O 1
ATOM 1584 N N . ASN A 1 192 ? -6.445 -20.775 10.060 1.00 94.06 192 ASN A N 1
ATOM 1585 C CA . ASN A 1 192 ? -6.592 -21.526 8.803 1.00 94.06 192 ASN A CA 1
ATOM 1586 C C . ASN A 1 192 ? -6.851 -20.642 7.564 1.00 94.06 192 ASN A C 1
ATOM 1588 O O . ASN A 1 192 ? -7.692 -20.951 6.721 1.00 94.06 192 ASN A O 1
ATOM 1592 N N . PHE A 1 193 ? -6.121 -19.528 7.453 1.00 94.31 193 PHE A N 1
ATOM 1593 C CA . PHE A 1 193 ? -6.283 -18.573 6.359 1.00 94.31 193 PHE A CA 1
ATOM 1594 C C . PHE A 1 193 ? -6.024 -19.185 4.978 1.00 94.31 193 PHE A C 1
ATOM 1596 O O . PHE A 1 193 ? -4.937 -19.704 4.708 1.00 94.31 193 PHE A O 1
ATOM 1603 N N . ASP A 1 194 ? -6.977 -19.017 4.068 1.00 93.44 194 ASP A N 1
ATOM 1604 C CA . ASP A 1 194 ? -6.823 -19.296 2.651 1.00 93.44 194 ASP A CA 1
ATOM 1605 C C . ASP A 1 194 ? -6.730 -17.978 1.852 1.00 93.44 194 ASP A C 1
ATOM 1607 O O . ASP A 1 194 ? -7.751 -17.322 1.623 1.00 93.44 194 ASP A O 1
ATOM 1611 N N . PRO A 1 195 ? -5.533 -17.581 1.373 1.00 91.88 195 PRO A N 1
ATOM 1612 C CA . PRO A 1 195 ? -5.370 -16.347 0.614 1.00 91.88 195 PRO A CA 1
ATOM 1613 C C . PRO A 1 195 ? -6.068 -16.377 -0.750 1.00 91.88 195 PRO A C 1
ATOM 1615 O O . PRO A 1 195 ? -6.418 -15.310 -1.241 1.00 91.88 195 PRO A O 1
ATOM 1618 N N . ASP A 1 196 ? -6.314 -17.553 -1.345 1.00 91.44 196 ASP A N 1
ATOM 1619 C CA . ASP A 1 196 ? -6.980 -17.680 -2.651 1.00 91.44 196 ASP A CA 1
ATOM 1620 C C . ASP A 1 196 ? -8.489 -17.419 -2.573 1.00 91.44 196 ASP A C 1
ATOM 1622 O O . ASP A 1 196 ? -9.106 -17.084 -3.584 1.00 91.44 196 ASP A O 1
ATOM 1626 N N . THR A 1 197 ? -9.081 -17.540 -1.383 1.00 92.38 197 THR A N 1
ATOM 1627 C CA . THR A 1 197 ? -10.507 -17.252 -1.136 1.00 92.38 197 THR A CA 1
ATOM 1628 C C . THR A 1 197 ? -10.732 -16.089 -0.169 1.00 92.38 197 THR A C 1
ATOM 1630 O O . THR A 1 197 ? -11.874 -15.682 0.040 1.00 92.38 197 THR A O 1
ATOM 1633 N N . ARG A 1 198 ? -9.654 -15.564 0.432 1.00 93.00 198 ARG A N 1
ATOM 1634 C CA . ARG A 1 198 ? -9.677 -14.612 1.550 1.00 93.00 198 ARG A CA 1
ATOM 1635 C C . ARG A 1 198 ? -10.531 -15.090 2.730 1.00 93.00 198 ARG A C 1
ATOM 1637 O O . ARG A 1 198 ? -11.115 -14.271 3.421 1.00 93.00 198 ARG A O 1
ATOM 1644 N N . GLN A 1 199 ? -10.609 -16.393 2.990 1.00 95.75 199 GLN A N 1
ATOM 1645 C CA . GLN A 1 199 ? -11.378 -16.934 4.120 1.00 95.75 199 GLN A CA 1
ATOM 1646 C C . GLN A 1 199 ? -10.465 -17.405 5.250 1.00 95.75 199 GLN A C 1
ATOM 1648 O O . GLN A 1 199 ? -9.363 -17.893 5.010 1.00 95.75 199 GLN A O 1
ATOM 1653 N N . CYS A 1 200 ? -10.935 -17.273 6.484 1.00 96.50 200 CYS A N 1
ATOM 1654 C CA . CYS A 1 200 ? -10.340 -17.854 7.686 1.00 96.50 200 CYS A CA 1
ATOM 1655 C C . CYS A 1 200 ? -11.456 -18.382 8.603 1.00 96.50 200 CYS A C 1
ATOM 1657 O O . CYS A 1 200 ? -12.638 -18.189 8.316 1.00 96.50 200 CYS A O 1
ATOM 1659 N N . ASP A 1 201 ? -11.100 -18.996 9.729 1.00 97.19 201 ASP A N 1
ATOM 1660 C CA . ASP A 1 201 ? -12.069 -19.567 10.677 1.00 97.19 201 ASP A CA 1
ATOM 1661 C C . ASP A 1 201 ? -13.060 -18.545 11.269 1.00 97.19 201 ASP A C 1
ATOM 1663 O O . ASP A 1 201 ? -14.122 -18.933 11.756 1.00 97.19 201 ASP A O 1
ATOM 1667 N N . LEU A 1 202 ? -12.730 -17.248 11.240 1.00 97.19 202 LEU A N 1
ATOM 1668 C CA . LEU A 1 202 ? -13.597 -16.174 11.741 1.00 97.19 202 LEU A CA 1
ATOM 1669 C C . LEU A 1 202 ? -14.498 -15.555 10.662 1.00 97.19 202 LEU A C 1
ATOM 1671 O O . LEU A 1 202 ? -15.519 -14.965 11.005 1.00 97.19 202 LEU A O 1
ATOM 1675 N N . GLY A 1 203 ? -14.136 -15.677 9.383 1.00 96.25 203 GLY A N 1
ATOM 1676 C CA . GLY A 1 203 ? -14.836 -15.023 8.278 1.00 96.25 203 GLY A CA 1
ATOM 1677 C C . GLY A 1 203 ? -13.911 -14.588 7.142 1.00 96.25 203 GLY A C 1
ATOM 1678 O O . GLY A 1 203 ? -12.771 -15.050 7.019 1.00 96.25 203 GLY A O 1
ATOM 1679 N N . GLU A 1 204 ? -14.410 -13.678 6.307 1.00 96.81 204 GLU A N 1
ATOM 1680 C CA . GLU A 1 204 ? -13.636 -13.082 5.218 1.00 96.81 204 GLU A CA 1
ATOM 1681 C C . GLU A 1 204 ? -12.546 -12.154 5.772 1.00 96.81 204 GLU A C 1
ATOM 1683 O O . GLU A 1 204 ? -12.786 -11.369 6.683 1.00 96.81 204 GLU A O 1
ATOM 1688 N N . VAL A 1 205 ? -11.346 -12.202 5.204 1.00 97.44 205 VAL A N 1
ATOM 1689 C CA . VAL A 1 205 ? -10.233 -11.312 5.531 1.00 97.44 205 VAL A CA 1
ATOM 1690 C C . VAL A 1 205 ? -10.154 -10.213 4.484 1.00 97.44 205 VAL A C 1
ATOM 1692 O O . VAL A 1 205 ? -9.854 -10.469 3.315 1.00 97.44 205 VAL A O 1
ATOM 1695 N N . LYS A 1 206 ? -10.360 -8.969 4.911 1.00 97.06 206 LYS A N 1
ATOM 1696 C CA . LYS A 1 206 ? -10.313 -7.800 4.027 1.00 97.06 206 LYS A CA 1
ATOM 1697 C C . LYS A 1 206 ? -9.077 -6.954 4.274 1.00 97.06 206 LYS A C 1
ATOM 1699 O O . LYS A 1 206 ? -8.474 -6.995 5.347 1.00 97.06 206 LYS A O 1
ATOM 1704 N N . ARG A 1 207 ? -8.718 -6.160 3.263 1.00 97.50 207 ARG A N 1
ATOM 1705 C CA . ARG A 1 207 ? -7.790 -5.039 3.399 1.00 97.50 207 ARG A CA 1
ATOM 1706 C C . ARG A 1 207 ? -8.549 -3.748 3.185 1.00 97.50 207 ARG A C 1
ATOM 1708 O O . ARG A 1 207 ? -9.087 -3.527 2.107 1.00 97.50 207 ARG A O 1
ATOM 1715 N N . LEU A 1 208 ? -8.545 -2.904 4.202 1.00 98.00 208 LEU A N 1
ATOM 1716 C CA . LEU A 1 208 ? -9.107 -1.568 4.139 1.00 98.00 208 LEU A CA 1
ATOM 1717 C C . LEU A 1 208 ? -7.973 -0.544 4.104 1.00 98.00 208 LEU A C 1
ATOM 1719 O O . LEU A 1 208 ? -6.915 -0.767 4.692 1.00 98.00 208 LEU A O 1
ATOM 1723 N N . LEU A 1 209 ? -8.184 0.569 3.418 1.00 98.19 209 LEU A N 1
ATOM 1724 C CA . LEU A 1 209 ? -7.270 1.695 3.335 1.00 98.19 209 LEU A CA 1
ATOM 1725 C C . LEU A 1 209 ? -7.932 2.907 3.982 1.00 98.19 209 LEU A C 1
ATOM 1727 O O . LEU A 1 209 ? -8.861 3.488 3.427 1.00 98.19 209 LEU A O 1
ATOM 1731 N N . LEU A 1 210 ? -7.442 3.271 5.162 1.00 98.69 210 LEU A N 1
ATOM 1732 C CA . LEU A 1 210 ? -7.842 4.469 5.881 1.00 98.69 210 LEU A CA 1
ATOM 1733 C C . LEU A 1 210 ? -6.956 5.640 5.453 1.00 98.69 210 LEU A C 1
ATOM 1735 O O . LEU A 1 210 ? -5.723 5.581 5.550 1.00 98.69 210 LEU A O 1
ATOM 1739 N N . MET A 1 211 ? -7.579 6.726 5.016 1.00 98.50 211 MET A N 1
ATOM 1740 C CA . MET A 1 211 ? -6.881 7.957 4.669 1.00 98.50 211 MET A CA 1
ATOM 1741 C C . MET A 1 211 ? -6.607 8.747 5.947 1.00 98.50 211 MET A C 1
ATOM 1743 O O . MET A 1 211 ? -7.531 9.165 6.637 1.00 98.50 211 MET A O 1
ATOM 1747 N N . ILE A 1 212 ? -5.330 8.928 6.294 1.00 98.69 212 ILE A N 1
ATOM 1748 C CA . ILE A 1 212 ? -4.939 9.581 7.553 1.00 98.69 212 ILE A CA 1
ATOM 1749 C C . ILE A 1 212 ? -4.862 11.090 7.377 1.00 98.69 212 ILE A C 1
ATOM 1751 O O . ILE A 1 212 ? -5.348 11.831 8.228 1.00 98.69 212 ILE A O 1
ATOM 1755 N N . SER A 1 213 ? -4.295 11.536 6.258 1.00 97.88 213 SER A N 1
ATOM 1756 C CA . SER A 1 213 ? -4.247 12.944 5.877 1.00 97.88 213 SER A CA 1
ATOM 1757 C C . SER A 1 213 ? -5.285 13.266 4.805 1.00 97.88 213 SER A C 1
ATOM 1759 O O . SER A 1 213 ? -5.536 12.451 3.908 1.00 97.88 213 SER A O 1
ATOM 1761 N N . ASP A 1 214 ? -5.820 14.486 4.845 1.00 98.00 214 ASP A N 1
ATOM 1762 C CA . ASP A 1 214 ? -6.611 15.042 3.745 1.00 98.00 214 ASP A CA 1
ATOM 1763 C C . ASP A 1 214 ? -5.841 14.952 2.420 1.00 98.00 214 ASP A C 1
ATOM 1765 O O . ASP A 1 214 ? -4.611 15.066 2.369 1.00 98.00 214 ASP A O 1
ATOM 1769 N N . TRP A 1 215 ? -6.571 14.760 1.323 1.00 98.06 215 TRP A N 1
ATOM 1770 C CA . TRP A 1 215 ? -5.974 14.806 -0.002 1.00 98.06 215 TRP A CA 1
ATOM 1771 C C . TRP A 1 215 ? -5.321 16.163 -0.271 1.00 98.06 215 TRP A C 1
ATOM 1773 O O . TRP A 1 215 ? -5.909 17.218 -0.016 1.00 98.06 215 TRP A O 1
ATOM 1783 N N . HIS A 1 216 ? -4.145 16.136 -0.894 1.00 97.69 216 HIS A N 1
ATOM 1784 C CA . HIS A 1 216 ? -3.476 17.323 -1.410 1.00 97.69 216 HIS A CA 1
ATOM 1785 C C . HIS A 1 216 ? -3.037 17.125 -2.868 1.00 97.69 216 HIS A C 1
ATOM 1787 O O . HIS A 1 216 ? -2.951 16.003 -3.369 1.00 97.69 216 HIS A O 1
ATOM 1793 N N . TRP A 1 217 ? -2.728 18.220 -3.570 1.00 97.44 217 TRP A N 1
ATOM 1794 C CA . TRP A 1 217 ? -2.228 18.168 -4.946 1.00 97.44 217 TRP A CA 1
ATOM 1795 C C . TRP A 1 217 ? -1.045 17.210 -5.098 1.00 97.44 217 TRP A C 1
ATOM 1797 O O . TRP A 1 217 ? -0.069 17.296 -4.351 1.00 97.44 217 TRP A O 1
ATOM 1807 N N . GLY A 1 218 ? -1.146 16.334 -6.100 1.00 96.56 218 GLY A N 1
ATOM 1808 C CA . GLY A 1 218 ? -0.152 15.310 -6.419 1.00 96.56 218 GLY A CA 1
ATOM 1809 C C . GLY A 1 218 ? -0.265 14.032 -5.584 1.00 96.56 218 GLY A C 1
ATOM 1810 O O . GLY A 1 218 ? 0.439 13.067 -5.871 1.00 96.56 218 GLY A O 1
ATOM 1811 N N . HIS A 1 219 ? -1.156 13.973 -4.590 1.00 97.94 219 HIS A N 1
ATOM 1812 C CA . HIS A 1 219 ? -1.498 12.709 -3.943 1.00 97.94 219 HIS A CA 1
ATOM 1813 C C . HIS A 1 219 ? -2.433 11.914 -4.853 1.00 97.94 219 HIS A C 1
ATOM 1815 O O . HIS A 1 219 ? -3.458 12.422 -5.307 1.00 97.94 219 HIS A O 1
ATOM 1821 N N . MET A 1 220 ? -2.078 10.665 -5.126 1.00 96.25 220 MET A N 1
ATOM 1822 C CA . MET A 1 220 ? -2.816 9.793 -6.032 1.00 96.25 220 MET A CA 1
ATOM 1823 C C . MET A 1 220 ? -3.026 8.432 -5.380 1.00 96.25 220 MET A C 1
ATOM 1825 O O . MET A 1 220 ? -2.127 7.883 -4.739 1.00 96.25 220 MET A O 1
ATOM 1829 N N . LEU A 1 221 ? -4.233 7.915 -5.557 1.00 96.50 221 LEU A N 1
ATOM 1830 C CA . LEU A 1 221 ? -4.608 6.535 -5.314 1.00 96.50 221 LEU A CA 1
ATOM 1831 C C . LEU A 1 221 ? -5.270 6.069 -6.602 1.00 96.50 221 LEU A C 1
ATOM 1833 O O . LEU A 1 221 ? -6.204 6.720 -7.075 1.00 96.50 221 LEU A O 1
ATOM 1837 N N . GLN A 1 222 ? -4.747 4.997 -7.172 1.00 95.94 222 GLN A N 1
ATOM 1838 C CA . GLN A 1 222 ? -5.344 4.336 -8.316 1.00 95.94 222 GLN A CA 1
ATOM 1839 C C . GLN A 1 222 ? -5.731 2.931 -7.888 1.00 95.94 222 GLN A C 1
ATOM 1841 O O . GLN A 1 222 ? -4.929 2.256 -7.245 1.00 95.94 222 GLN A O 1
ATOM 1846 N N . MET A 1 223 ? -6.922 2.494 -8.263 1.00 95.38 223 MET A N 1
ATOM 1847 C CA . MET A 1 223 ? -7.361 1.112 -8.132 1.00 95.38 223 MET A CA 1
ATOM 1848 C C . MET A 1 223 ? -8.104 0.746 -9.422 1.00 95.38 223 MET A C 1
ATOM 1850 O O . MET A 1 223 ? -8.936 1.519 -9.900 1.00 95.38 223 MET A O 1
ATOM 1854 N N . ALA A 1 224 ? -7.748 -0.389 -10.023 1.00 94.19 224 ALA A N 1
ATOM 1855 C CA . ALA A 1 224 ? -8.072 -0.706 -11.414 1.00 94.19 224 ALA A CA 1
ATOM 1856 C C . ALA A 1 224 ? -7.746 0.483 -12.357 1.00 94.19 224 ALA A C 1
ATOM 1858 O O . ALA A 1 224 ? -6.697 1.122 -12.228 1.00 94.19 224 ALA A O 1
ATOM 1859 N N . ASN A 1 225 ? -8.618 0.825 -13.301 1.00 94.88 225 ASN A N 1
ATOM 1860 C CA . ASN A 1 225 ? -8.361 1.930 -14.233 1.00 94.88 225 ASN A CA 1
ATOM 1861 C C . ASN A 1 225 ? -8.793 3.310 -13.697 1.00 94.88 225 ASN A C 1
ATOM 1863 O O . ASN A 1 225 ? -8.752 4.299 -14.428 1.00 94.88 225 ASN A O 1
ATOM 1867 N N . SER A 1 226 ? -9.145 3.403 -12.410 1.00 94.75 226 SER A N 1
ATOM 1868 C CA . SER A 1 226 ? -9.707 4.611 -11.805 1.00 94.75 226 SER A CA 1
ATOM 1869 C C . SER A 1 226 ? -8.775 5.291 -10.810 1.00 94.75 226 SER A C 1
ATOM 1871 O O . SER A 1 226 ? -8.053 4.644 -10.053 1.00 94.75 226 SER A O 1
ATOM 1873 N N . PHE A 1 227 ? -8.849 6.624 -10.764 1.00 93.31 227 PHE A N 1
ATOM 1874 C CA . PHE A 1 227 ? -8.140 7.460 -9.795 1.00 93.31 227 PHE A CA 1
ATOM 1875 C C . PHE A 1 227 ? -9.110 8.085 -8.802 1.00 93.31 227 PHE A C 1
ATOM 1877 O O . PHE A 1 227 ? -10.155 8.607 -9.191 1.00 93.31 227 PHE A O 1
ATOM 1884 N N . TYR A 1 228 ? -8.717 8.121 -7.531 1.00 92.19 228 TYR A N 1
ATOM 1885 C CA . TYR A 1 228 ? -9.555 8.633 -6.448 1.00 92.19 228 TYR A CA 1
ATOM 1886 C C . TYR A 1 228 ? -8.930 9.880 -5.832 1.00 92.19 228 TYR A C 1
ATOM 1888 O O . TYR A 1 228 ? -8.173 9.778 -4.873 1.00 92.19 228 TYR A O 1
ATOM 1896 N N . PRO A 1 229 ? -9.163 11.079 -6.391 1.00 88.81 229 PRO A N 1
ATOM 1897 C CA . PRO A 1 229 ? -8.698 12.319 -5.790 1.00 88.81 229 PRO A CA 1
ATOM 1898 C C . PRO A 1 229 ? -9.658 12.796 -4.688 1.00 88.81 229 PRO A C 1
ATOM 1900 O O . PRO A 1 229 ? -10.809 12.379 -4.617 1.00 88.81 229 PRO A O 1
ATOM 1903 N N . ARG A 1 230 ? -9.213 13.779 -3.897 1.00 94.06 230 ARG A N 1
ATOM 1904 C CA . ARG A 1 230 ? -10.048 14.561 -2.958 1.00 94.06 230 ARG A CA 1
ATOM 1905 C C . ARG A 1 230 ? -10.660 13.788 -1.784 1.00 94.06 230 ARG A C 1
ATOM 1907 O O . ARG A 1 230 ? -11.611 14.294 -1.187 1.00 94.06 230 ARG A O 1
ATOM 1914 N N . TRP A 1 231 ? -10.096 12.642 -1.414 1.00 96.75 231 TRP A N 1
ATOM 1915 C CA . TRP A 1 231 ? -10.436 11.999 -0.145 1.00 96.75 231 TRP A CA 1
ATOM 1916 C C . TRP A 1 231 ? -10.233 12.954 1.040 1.00 96.75 231 TRP A C 1
ATOM 1918 O O . TRP A 1 231 ? -9.440 13.908 0.999 1.00 96.75 231 TRP A O 1
ATOM 1928 N N . LYS A 1 232 ? -10.938 12.662 2.121 1.00 97.75 232 LYS A N 1
ATOM 1929 C CA . LYS A 1 232 ? -10.820 13.307 3.420 1.00 97.75 232 LYS A CA 1
ATOM 1930 C C . LYS A 1 232 ? -10.157 12.386 4.424 1.00 97.75 232 LYS A C 1
ATOM 1932 O O . LYS A 1 232 ? -10.243 11.167 4.320 1.00 97.75 232 LYS A O 1
ATOM 1937 N N . SER A 1 233 ? -9.473 12.982 5.395 1.00 98.38 233 SER A N 1
ATOM 1938 C CA . SER A 1 233 ? -9.023 12.256 6.575 1.00 98.38 233 SER A CA 1
ATOM 1939 C C . SER A 1 233 ? -10.214 11.507 7.184 1.00 98.38 233 SER A C 1
ATOM 1941 O O . SER A 1 233 ? -11.316 12.053 7.291 1.00 98.38 233 SER A O 1
ATOM 1943 N N . GLY A 1 234 ? -10.010 10.233 7.505 1.00 98.44 234 GLY A N 1
ATOM 1944 C CA . GLY A 1 234 ? -11.055 9.329 7.975 1.00 98.44 234 GLY A CA 1
ATOM 1945 C C . GLY A 1 234 ? -11.779 8.545 6.882 1.00 98.44 234 GLY A C 1
ATOM 1946 O O . GLY A 1 234 ? -12.471 7.585 7.214 1.00 98.44 234 GLY A O 1
ATOM 1947 N N . ASP A 1 235 ? -11.628 8.897 5.600 1.00 98.56 235 ASP A N 1
ATOM 1948 C CA . ASP A 1 235 ? -12.215 8.101 4.520 1.00 98.56 235 ASP A CA 1
ATOM 1949 C C . ASP A 1 235 ? -11.604 6.701 4.506 1.00 98.56 235 ASP A C 1
ATOM 1951 O O . ASP A 1 235 ? -10.383 6.534 4.574 1.00 98.56 235 ASP A O 1
ATOM 1955 N N . LEU A 1 236 ? -12.472 5.698 4.419 1.00 98.44 236 LEU A N 1
ATOM 1956 C CA . LEU A 1 236 ? -12.108 4.294 4.424 1.00 98.44 236 LEU A CA 1
ATOM 1957 C C . LEU A 1 236 ? -12.557 3.651 3.118 1.00 98.44 236 LEU A C 1
ATOM 1959 O O . LEU A 1 236 ? -13.734 3.708 2.761 1.00 98.44 236 LEU A O 1
ATOM 1963 N N . TYR A 1 237 ? -11.617 3.006 2.438 1.00 97.81 237 TYR A N 1
ATOM 1964 C CA . TYR A 1 237 ? -11.880 2.253 1.218 1.00 97.81 237 TYR A CA 1
ATOM 1965 C C . TYR A 1 237 ? -11.553 0.779 1.418 1.00 97.81 237 TYR A C 1
ATOM 1967 O O . TYR A 1 237 ? -10.600 0.446 2.118 1.00 97.81 237 TYR A O 1
ATOM 1975 N N . GLU A 1 238 ? -12.294 -0.115 0.780 1.00 96.50 238 GLU A N 1
ATOM 1976 C CA . GLU A 1 238 ? -11.860 -1.496 0.596 1.00 96.50 238 GLU A CA 1
ATOM 1977 C C . GLU A 1 238 ? -10.844 -1.574 -0.553 1.00 96.50 238 GLU A C 1
ATOM 1979 O O . GLU A 1 238 ? -11.025 -0.941 -1.588 1.00 96.50 238 GLU A O 1
ATOM 1984 N N . ILE A 1 239 ? -9.774 -2.356 -0.381 1.00 95.31 239 ILE A N 1
ATOM 1985 C CA . ILE A 1 239 ? -8.914 -2.806 -1.481 1.00 95.31 239 ILE A CA 1
ATOM 1986 C C . ILE A 1 239 ? -9.385 -4.217 -1.868 1.00 95.31 239 ILE A C 1
ATOM 1988 O O . ILE A 1 239 ? -9.087 -5.192 -1.150 1.00 95.31 239 ILE A O 1
ATOM 1992 N N . PRO A 1 240 ? -10.128 -4.365 -2.981 1.00 91.69 240 PRO A N 1
ATOM 1993 C CA . PRO A 1 240 ? -10.728 -5.642 -3.321 1.00 91.69 240 PRO A CA 1
ATOM 1994 C C . PRO A 1 240 ? -9.688 -6.699 -3.689 1.00 91.69 240 PRO A C 1
ATOM 1996 O O . PRO A 1 240 ? -8.481 -6.461 -3.821 1.00 91.69 240 PRO A O 1
ATOM 1999 N N . MET A 1 241 ? -10.164 -7.934 -3.791 1.00 89.12 241 MET A N 1
ATOM 2000 C CA . MET A 1 241 ? -9.314 -9.072 -4.098 1.00 89.12 241 MET A CA 1
ATOM 2001 C C . MET A 1 241 ? -8.771 -9.008 -5.515 1.00 89.12 241 MET A C 1
ATOM 2003 O O . MET A 1 241 ? -9.534 -8.862 -6.458 1.00 89.12 241 MET A O 1
ATOM 2007 N N . MET A 1 242 ? -7.450 -9.181 -5.652 1.00 88.69 242 MET A N 1
ATOM 2008 C CA . MET A 1 242 ? -6.747 -9.177 -6.942 1.00 88.69 242 MET A CA 1
ATOM 2009 C C . MET A 1 242 ? -6.912 -7.878 -7.748 1.00 88.69 242 MET A C 1
ATOM 2011 O O . MET A 1 242 ? -6.538 -7.834 -8.917 1.00 88.69 242 MET A O 1
ATOM 2015 N N . THR A 1 243 ? -7.427 -6.810 -7.138 1.00 93.62 243 THR A N 1
ATOM 2016 C CA . THR A 1 243 ? -7.504 -5.503 -7.781 1.00 93.62 243 THR A CA 1
ATOM 2017 C C . THR A 1 243 ? -6.131 -4.867 -7.746 1.00 93.62 243 THR A C 1
ATOM 2019 O O . THR A 1 243 ? -5.574 -4.597 -6.675 1.00 93.62 243 THR A O 1
ATOM 2022 N N . TYR A 1 244 ? -5.584 -4.625 -8.931 1.00 96.19 244 TYR A N 1
ATOM 2023 C CA . TYR A 1 244 ? -4.361 -3.861 -9.038 1.00 96.19 244 TYR A CA 1
ATOM 2024 C C . TYR A 1 244 ? -4.589 -2.415 -8.603 1.00 96.19 244 TYR A C 1
ATOM 2026 O O . TYR A 1 244 ? -5.630 -1.819 -8.877 1.00 96.19 244 TYR A O 1
ATOM 2034 N N . HIS A 1 245 ? -3.605 -1.857 -7.921 1.00 96.12 245 HIS A N 1
ATOM 2035 C CA . HIS A 1 245 ? -3.634 -0.522 -7.373 1.00 96.12 245 HIS A CA 1
ATOM 2036 C C . HIS A 1 245 ? -2.217 0.057 -7.271 1.00 96.12 245 HIS A C 1
ATOM 2038 O O . HIS A 1 245 ? -1.213 -0.658 -7.271 1.00 96.12 245 HIS A O 1
ATOM 2044 N N . LEU A 1 246 ? -2.132 1.382 -7.188 1.00 95.88 246 LEU A N 1
ATOM 2045 C CA . LEU A 1 246 ? -0.913 2.099 -6.820 1.00 95.88 246 LEU A CA 1
ATOM 2046 C C . LEU A 1 246 ? -1.247 3.291 -5.934 1.00 95.88 246 LEU A C 1
ATOM 2048 O O . LEU A 1 246 ? -2.370 3.798 -5.908 1.00 95.88 246 LEU A O 1
ATOM 2052 N N . SER A 1 247 ? -0.242 3.758 -5.206 1.00 96.69 247 SER A N 1
ATOM 2053 C CA . SER A 1 247 ? -0.356 4.932 -4.352 1.00 96.69 247 SER A CA 1
ATOM 2054 C C . SER A 1 247 ? 0.878 5.794 -4.531 1.00 96.69 247 SER A C 1
ATOM 2056 O O . SER A 1 247 ? 1.992 5.361 -4.248 1.00 96.69 247 SER A O 1
ATOM 2058 N N . THR A 1 248 ? 0.680 7.040 -4.941 1.00 97.25 248 THR A N 1
ATOM 2059 C CA . THR A 1 248 ? 1.778 7.955 -5.248 1.00 97.25 248 THR A CA 1
ATOM 2060 C C . THR A 1 248 ? 1.608 9.271 -4.516 1.00 97.25 248 THR A C 1
ATOM 2062 O O . THR A 1 248 ? 0.505 9.798 -4.356 1.00 97.25 248 THR A O 1
ATOM 2065 N N . ASN A 1 249 ? 2.733 9.834 -4.101 1.00 98.31 249 ASN A N 1
ATOM 2066 C CA . ASN A 1 249 ? 2.848 11.230 -3.743 1.00 98.31 249 ASN A CA 1
ATOM 2067 C C . ASN A 1 249 ? 3.750 11.937 -4.762 1.00 98.31 249 ASN A C 1
ATOM 2069 O O . ASN A 1 249 ? 4.950 12.074 -4.559 1.00 98.31 249 ASN A O 1
ATOM 2073 N N . ALA A 1 250 ? 3.163 12.418 -5.854 1.00 97.12 250 ALA A N 1
ATOM 2074 C CA . ALA A 1 250 ? 3.814 13.296 -6.830 1.00 97.12 250 ALA A CA 1
ATOM 2075 C C . ALA A 1 250 ? 3.667 14.782 -6.444 1.00 97.12 250 ALA A C 1
ATOM 2077 O O . ALA A 1 250 ? 3.840 15.673 -7.273 1.00 97.12 250 ALA A O 1
ATOM 2078 N N . GLY A 1 251 ? 3.255 15.045 -5.202 1.00 96.31 251 GLY A N 1
ATOM 2079 C CA . GLY A 1 251 ? 2.929 16.364 -4.688 1.00 96.31 251 GLY A CA 1
ATOM 2080 C C . GLY A 1 251 ? 4.095 17.041 -3.984 1.00 96.31 251 GLY A C 1
ATOM 2081 O O . GLY A 1 251 ? 5.256 16.872 -4.336 1.00 96.31 251 GLY A O 1
ATOM 2082 N N . MET A 1 252 ? 3.755 17.834 -2.969 1.00 95.69 252 MET A N 1
ATOM 2083 C CA . MET A 1 252 ? 4.702 18.653 -2.195 1.00 95.69 252 MET A CA 1
ATOM 2084 C C . MET A 1 252 ? 4.551 18.504 -0.676 1.00 95.69 252 MET A C 1
ATOM 2086 O O . MET A 1 252 ? 5.400 18.974 0.075 1.00 95.69 252 MET A O 1
ATOM 2090 N N . SER A 1 253 ? 3.478 17.859 -0.219 1.00 97.19 253 SER A N 1
ATOM 2091 C CA . SER A 1 253 ? 3.177 17.623 1.193 1.00 97.19 253 SER A CA 1
ATOM 2092 C C . SER A 1 253 ? 3.243 16.135 1.513 1.00 97.19 253 SER A C 1
ATOM 2094 O O . SER A 1 253 ? 3.097 15.299 0.621 1.00 97.19 253 SER A O 1
ATOM 2096 N N . LEU A 1 254 ? 3.458 15.799 2.785 1.00 97.94 254 LEU A N 1
ATOM 2097 C CA . LEU A 1 254 ? 3.439 14.420 3.268 1.00 97.94 254 LEU A CA 1
ATOM 2098 C C . LEU A 1 254 ? 2.079 13.766 2.977 1.00 97.94 254 LEU A C 1
ATOM 2100 O O . LEU A 1 254 ? 1.043 14.379 3.217 1.00 97.94 254 LEU A O 1
ATOM 2104 N N . LYS A 1 255 ? 2.089 12.529 2.472 1.00 98.31 255 LYS A N 1
ATOM 2105 C CA . LYS A 1 255 ? 0.886 11.701 2.313 1.00 98.31 255 LYS A CA 1
ATOM 2106 C C . LYS A 1 255 ? 0.895 10.614 3.377 1.00 98.31 255 LYS A C 1
ATOM 2108 O O . LYS A 1 255 ? 1.845 9.828 3.414 1.00 98.31 255 LYS A O 1
ATOM 2113 N N . LEU A 1 256 ? -0.156 10.556 4.193 1.00 98.56 256 LEU A N 1
ATOM 2114 C CA . LEU A 1 256 ? -0.335 9.535 5.222 1.00 98.56 256 LEU A CA 1
ATOM 2115 C C . LEU A 1 256 ? -1.571 8.684 4.936 1.00 98.56 256 LEU A C 1
ATOM 2117 O O . LEU A 1 256 ? -2.678 9.190 4.750 1.00 98.56 256 LEU A O 1
ATOM 2121 N N . THR A 1 257 ? -1.376 7.373 4.942 1.00 98.38 257 THR A N 1
ATOM 2122 C CA . THR A 1 257 ? -2.441 6.376 4.780 1.00 98.38 257 THR A CA 1
ATOM 2123 C C . THR A 1 257 ? -2.154 5.184 5.673 1.00 98.38 257 THR A C 1
ATOM 2125 O O . THR A 1 257 ? -0.993 4.895 5.948 1.00 98.38 257 THR A O 1
ATOM 2128 N N . MET A 1 258 ? -3.178 4.453 6.093 1.00 98.56 258 MET A N 1
ATOM 2129 C CA . MET A 1 258 ? -3.009 3.235 6.873 1.00 98.56 258 MET A CA 1
ATOM 2130 C C . MET A 1 258 ? -3.785 2.093 6.238 1.00 98.56 258 MET A C 1
ATOM 2132 O O . MET A 1 258 ? -4.980 2.221 5.999 1.00 98.56 258 MET A O 1
ATOM 2136 N N . SER A 1 259 ? -3.115 0.971 5.977 1.00 97.62 259 SER A N 1
ATOM 2137 C CA . SER A 1 259 ? -3.822 -0.255 5.611 1.00 97.62 259 SER A CA 1
ATOM 2138 C C . SER A 1 259 ? -4.194 -1.037 6.866 1.00 97.62 259 SER A C 1
ATOM 2140 O O . SER A 1 259 ? -3.406 -1.120 7.806 1.00 97.62 259 SER A O 1
ATOM 2142 N N . LEU A 1 260 ? -5.394 -1.601 6.881 1.00 98.44 260 LEU A N 1
ATOM 2143 C CA . LEU A 1 260 ? -5.937 -2.430 7.949 1.00 98.44 260 LEU A CA 1
ATOM 2144 C C . LEU A 1 260 ? -6.291 -3.777 7.327 1.00 98.44 260 LEU A C 1
ATOM 2146 O O . LEU A 1 260 ? -7.193 -3.851 6.498 1.00 98.44 260 LEU A O 1
ATOM 2150 N N . SER A 1 261 ? -5.536 -4.826 7.649 1.00 98.00 261 SER A N 1
ATOM 2151 C CA . SER A 1 261 ? -5.852 -6.189 7.195 1.00 98.00 261 SER A CA 1
ATOM 2152 C C . SER A 1 261 ? -6.382 -6.999 8.369 1.00 98.00 261 SER A C 1
ATOM 2154 O O . SER A 1 261 ? -5.651 -7.143 9.345 1.00 98.00 261 SER A O 1
ATOM 2156 N N . GLY A 1 262 ? -7.601 -7.525 8.291 1.00 97.88 262 GLY A N 1
ATOM 2157 C CA . GLY A 1 262 ? -8.255 -8.195 9.420 1.00 97.88 262 GLY A CA 1
ATOM 2158 C C . GLY A 1 262 ? -9.425 -9.073 8.993 1.00 97.88 262 GLY A C 1
ATOM 2159 O O . GLY A 1 262 ? -9.938 -8.916 7.883 1.00 97.88 262 GLY A O 1
ATOM 2160 N N . ALA A 1 263 ? -9.824 -9.999 9.868 1.00 98.19 263 ALA A N 1
ATOM 2161 C CA . ALA A 1 263 ? -11.031 -10.794 9.671 1.00 98.19 263 ALA A CA 1
ATOM 2162 C C . ALA A 1 263 ? -12.278 -9.934 9.924 1.00 98.19 263 ALA A C 1
ATOM 2164 O O . ALA A 1 263 ? -12.325 -9.166 10.885 1.00 98.19 263 ALA A O 1
ATOM 2165 N N . MET A 1 264 ? -13.284 -10.064 9.067 1.00 97.69 264 MET A N 1
ATOM 2166 C CA . MET A 1 264 ? -14.579 -9.409 9.208 1.00 97.69 264 MET A CA 1
ATOM 2167 C C . MET A 1 264 ? -15.497 -10.292 10.054 1.00 97.69 264 MET A C 1
ATOM 2169 O O . MET A 1 264 ? -15.631 -11.484 9.787 1.00 97.69 264 MET A O 1
ATOM 2173 N N . ILE A 1 265 ? -16.122 -9.706 11.073 1.00 92.81 265 ILE A N 1
ATOM 2174 C CA . ILE A 1 265 ? -16.966 -10.408 12.060 1.00 92.81 265 ILE A CA 1
ATOM 2175 C C . ILE A 1 265 ? -18.436 -9.974 12.011 1.00 92.81 265 ILE A C 1
ATOM 2177 O O . ILE A 1 265 ? -19.237 -10.391 12.853 1.00 92.81 265 ILE A O 1
ATOM 2181 N N . ARG A 1 266 ? -18.797 -9.120 11.051 1.00 75.19 266 ARG A N 1
ATOM 2182 C CA . ARG A 1 266 ? -20.158 -8.635 10.808 1.00 75.19 266 ARG A CA 1
ATOM 2183 C C . ARG A 1 266 ? -20.443 -8.540 9.319 1.00 75.19 266 ARG A C 1
ATOM 2185 O O . ARG A 1 266 ? -19.492 -8.233 8.569 1.00 75.19 266 ARG A O 1
#

Radius of gyration: 17.96 Å; chains: 1; bounding box: 42×40×48 Å

Sequence (266 aa):
MAKDPNYSLKSVVAADGYVPEDPAYYMETSRMARYPEVELWDFIEERPDIDWIKFSEETGANLEDEHNAEDWYLGNFAIKEQDFIDFIINNRDTCQKKFYEARPYHTGKNEFTMDLPMKVGYNSMNCCEYNWGLYGDSSDKLKEILGRDFFDNIGMDYDTCLPRLMAYLPGQTLPWHFDYLGGWGRVNKDLNFDPDTRQCDLGEVKRLLLMISDWHWGHMLQMANSFYPRWKSGDLYEIPMMTYHLSTNAGMSLKLTMSLSGAMIR